Protein AF-0000000077098232 (afdb_homodimer)

pLDDT: mean 94.07, std 7.64, range [46.19, 98.94]

Structure (mmCIF, N/CA/C/O backbone):
data_AF-0000000077098232-model_v1
#
loop_
_entity.id
_entity.type
_entity.pdbx_description
1 polymer 'Mannitol-specific phosphotransferase enzyme IIA component'
#
loop_
_atom_site.group_PDB
_atom_site.id
_atom_site.type_symbol
_atom_site.label_atom_id
_atom_site.label_alt_id
_atom_site.label_comp_id
_atom_site.label_asym_id
_atom_site.label_entity_id
_atom_site.label_seq_id
_atom_site.pdbx_PDB_ins_code
_atom_site.Cartn_x
_atom_site.Cartn_y
_atom_site.Cartn_z
_atom_site.occupancy
_atom_site.B_iso_or_equiv
_atom_site.auth_seq_id
_atom_site.auth_comp_id
_atom_site.auth_asym_id
_atom_site.auth_atom_id
_atom_site.pdbx_PDB_model_num
ATOM 1 N N . MET A 1 1 ? -3.463 -25.703 5.023 1 46.19 1 MET A N 1
ATOM 2 C CA . MET A 1 1 ? -2.742 -25 3.969 1 46.19 1 MET A CA 1
ATOM 3 C C . MET A 1 1 ? -3.27 -23.578 3.809 1 46.19 1 MET A C 1
ATOM 5 O O . MET A 1 1 ? -4.473 -23.344 3.928 1 46.19 1 MET A O 1
ATOM 9 N N . ASN A 1 2 ? -2.359 -22.516 3.855 1 64.62 2 ASN A N 1
ATOM 10 C CA . ASN A 1 2 ? -2.863 -21.156 3.684 1 64.62 2 ASN A CA 1
ATOM 11 C C . ASN A 1 2 ? -3.633 -21 2.375 1 64.62 2 ASN A C 1
ATOM 13 O O . ASN A 1 2 ? -3.076 -21.203 1.296 1 64.62 2 ASN A O 1
ATOM 17 N N . LYS A 1 3 ? -4.871 -20.766 2.623 1 79.62 3 LYS A N 1
ATOM 18 C CA . LYS A 1 3 ? -5.805 -20.844 1.502 1 79.62 3 LYS A CA 1
ATOM 19 C C . LYS A 1 3 ? -5.609 -19.656 0.546 1 79.62 3 LYS A C 1
ATOM 21 O O . LYS A 1 3 ? -5.879 -19.781 -0.65 1 79.62 3 LYS A O 1
ATOM 26 N N . ILE A 1 4 ? -5 -18.703 0.965 1 92.06 4 ILE A N 1
ATOM 27 C CA . ILE A 1 4 ? -4.945 -17.516 0.119 1 92.06 4 ILE A CA 1
ATOM 28 C C . ILE A 1 4 ? -3.648 -17.531 -0.687 1 92.06 4 ILE A C 1
ATOM 30 O O . ILE A 1 4 ? -3.574 -16.922 -1.758 1 92.06 4 ILE A O 1
ATOM 34 N N . PHE A 1 5 ? -2.602 -18.219 -0.107 1 96.06 5 PHE A N 1
ATOM 35 C CA . PHE A 1 5 ? -1.295 -18.234 -0.756 1 96.06 5 PHE A CA 1
ATOM 36 C C . PHE A 1 5 ? -0.515 -19.484 -0.397 1 96.06 5 PHE A C 1
ATOM 38 O O . PHE A 1 5 ? -0.233 -19.734 0.777 1 96.06 5 PHE A O 1
ATOM 45 N N . ASN A 1 6 ? -0.177 -20.234 -1.343 1 95 6 ASN A N 1
ATOM 46 C CA . ASN A 1 6 ? 0.591 -21.469 -1.171 1 95 6 ASN A CA 1
ATOM 47 C C . ASN A 1 6 ? 1.532 -21.703 -2.348 1 95 6 ASN A C 1
ATOM 49 O O . ASN A 1 6 ? 1.646 -20.859 -3.24 1 95 6 ASN A O 1
ATOM 53 N N . ALA A 1 7 ? 2.174 -22.906 -2.395 1 96.62 7 ALA A N 1
ATOM 54 C CA . ALA A 1 7 ? 3.221 -23.156 -3.381 1 96.62 7 ALA A CA 1
ATOM 55 C C . ALA A 1 7 ? 2.654 -23.141 -4.797 1 96.62 7 ALA A C 1
ATOM 57 O O . ALA A 1 7 ? 3.34 -22.75 -5.742 1 96.62 7 ALA A O 1
ATOM 58 N N . ASP A 1 8 ? 1.404 -23.547 -4.961 1 97.06 8 ASP A N 1
ATOM 59 C CA . ASP A 1 8 ? 0.781 -23.625 -6.281 1 97.06 8 ASP A CA 1
ATOM 60 C C . ASP A 1 8 ? 0.547 -22.234 -6.859 1 97.06 8 ASP A C 1
ATOM 62 O O . ASP A 1 8 ? 0.327 -22.078 -8.062 1 97.06 8 ASP A O 1
ATOM 66 N N . ASN A 1 9 ? 0.638 -21.234 -6.016 1 98 9 ASN A N 1
ATOM 67 C CA . ASN A 1 9 ? 0.406 -19.844 -6.418 1 98 9 ASN A CA 1
ATOM 68 C C . ASN A 1 9 ? 1.685 -19.188 -6.934 1 98 9 ASN A C 1
ATOM 70 O O . ASN A 1 9 ? 1.667 -18.031 -7.355 1 98 9 ASN A O 1
ATOM 74 N N . ILE A 1 10 ? 2.811 -19.938 -6.891 1 98.5 10 ILE A N 1
ATOM 75 C CA . ILE A 1 10 ? 4.117 -19.312 -7.098 1 98.5 10 ILE A CA 1
ATOM 76 C C . ILE A 1 10 ? 4.699 -19.781 -8.43 1 98.5 10 ILE A C 1
ATOM 78 O O . ILE A 1 10 ? 4.746 -20.984 -8.711 1 98.5 10 ILE A O 1
ATOM 82 N N . VAL A 1 11 ? 5.059 -18.875 -9.266 1 98.75 11 VAL A N 1
ATOM 83 C CA . VAL A 1 11 ? 5.793 -19.141 -10.5 1 98.75 11 VAL A CA 1
ATOM 84 C C . VAL A 1 11 ? 7.188 -18.531 -10.406 1 98.75 11 VAL A C 1
ATOM 86 O O . VAL A 1 11 ? 7.332 -17.312 -10.266 1 98.75 11 VAL A O 1
ATOM 89 N N . LEU A 1 12 ? 8.242 -19.344 -10.492 1 98.69 12 LEU A N 1
ATOM 90 C CA . LEU A 1 12 ? 9.625 -18.875 -10.383 1 98.69 12 LEU A CA 1
ATOM 91 C C . LEU A 1 12 ? 10.234 -18.656 -11.766 1 98.69 12 LEU A C 1
ATOM 93 O O . LEU A 1 12 ? 9.883 -19.359 -12.719 1 98.69 12 LEU A O 1
ATOM 97 N N . ASN A 1 13 ? 11.07 -17.734 -11.875 1 98.38 13 ASN A N 1
ATOM 98 C CA . ASN A 1 13 ? 11.969 -17.531 -13.008 1 98.38 13 ASN A CA 1
ATOM 99 C C . ASN A 1 13 ? 11.195 -17.359 -14.312 1 98.38 13 ASN A C 1
ATOM 101 O O . ASN A 1 13 ? 11.477 -18.047 -15.297 1 98.38 13 ASN A O 1
ATOM 105 N N . LYS A 1 14 ? 10.219 -16.5 -14.273 1 98.56 14 LYS A N 1
ATOM 106 C CA . LYS A 1 14 ? 9.414 -16.234 -15.461 1 98.56 14 LYS A CA 1
ATOM 107 C C . LYS A 1 14 ? 10.023 -15.109 -16.297 1 98.56 14 LYS A C 1
ATOM 109 O O . LYS A 1 14 ? 10.57 -14.156 -15.75 1 98.56 14 LYS A O 1
ATOM 114 N N . ARG A 1 15 ? 10 -15.289 -17.609 1 98.31 15 ARG A N 1
ATOM 115 C CA . ARG A 1 15 ? 10.266 -14.195 -18.547 1 98.31 15 ARG A CA 1
ATOM 116 C C . ARG A 1 15 ? 8.969 -13.602 -19.078 1 98.31 15 ARG A C 1
ATOM 118 O O . ARG A 1 15 ? 8.102 -14.336 -19.562 1 98.31 15 ARG A O 1
ATOM 125 N N . LEU A 1 16 ? 8.836 -12.312 -18.984 1 98.5 16 LEU A N 1
ATOM 126 C CA . LEU A 1 16 ? 7.613 -11.633 -19.406 1 98.5 16 LEU A CA 1
ATOM 127 C C . LEU A 1 16 ? 7.91 -10.609 -20.5 1 98.5 16 LEU A C 1
ATOM 129 O O . LEU A 1 16 ? 8.969 -9.977 -20.484 1 98.5 16 LEU A O 1
ATOM 133 N N . ARG A 1 17 ? 7.016 -10.469 -21.375 1 97 17 ARG A N 1
ATOM 134 C CA . ARG A 1 17 ? 7.211 -9.617 -22.547 1 97 17 ARG A CA 1
ATOM 135 C C . ARG A 1 17 ? 6.934 -8.156 -22.219 1 97 17 ARG A C 1
ATOM 137 O O . ARG A 1 17 ? 7.598 -7.258 -22.734 1 97 17 ARG A O 1
ATOM 144 N N . ASN A 1 18 ? 5.922 -7.871 -21.484 1 98.06 18 ASN A N 1
ATOM 145 C CA . ASN A 1 18 ? 5.469 -6.527 -21.141 1 98.06 18 ASN A CA 1
ATOM 146 C C . ASN A 1 18 ? 4.504 -6.543 -19.969 1 98.06 18 ASN A C 1
ATOM 148 O O . ASN A 1 18 ? 4.277 -7.59 -19.359 1 98.06 18 ASN A O 1
ATOM 152 N N . LYS A 1 19 ? 4.008 -5.391 -19.656 1 98.38 19 LYS A N 1
ATOM 153 C CA . LYS A 1 19 ? 3.111 -5.207 -18.516 1 98.38 19 LYS A CA 1
ATOM 154 C C . LYS A 1 19 ? 1.855 -6.062 -18.656 1 98.38 19 LYS A C 1
ATOM 156 O O . LYS A 1 19 ? 1.394 -6.664 -17.688 1 98.38 19 LYS A O 1
ATOM 161 N N . GLU A 1 20 ? 1.263 -6.078 -19.844 1 98.56 20 GLU A N 1
ATOM 162 C CA . GLU A 1 20 ? 0.058 -6.859 -20.109 1 98.56 20 GLU A CA 1
ATOM 163 C C . GLU A 1 20 ? 0.303 -8.344 -19.859 1 98.56 20 GLU A C 1
ATOM 165 O O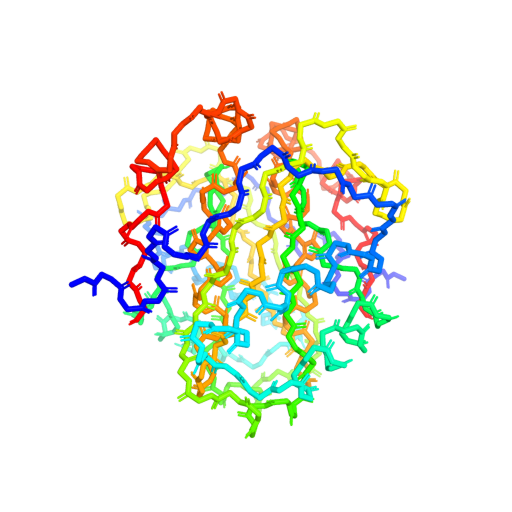 . GLU A 1 20 ? -0.531 -9.023 -19.25 1 98.56 20 GLU A O 1
ATOM 170 N N . ASP A 1 21 ? 1.451 -8.734 -20.266 1 98.75 21 ASP A N 1
ATOM 171 C CA . ASP A 1 21 ? 1.853 -10.125 -20.047 1 98.75 21 ASP A CA 1
ATOM 172 C C . ASP A 1 21 ? 1.972 -10.43 -18.562 1 98.75 21 ASP A C 1
ATOM 174 O O . ASP A 1 21 ? 1.572 -11.5 -18.109 1 98.75 21 ASP A O 1
ATOM 178 N N . ALA A 1 22 ? 2.508 -9.547 -17.812 1 98.88 22 ALA A N 1
ATOM 179 C CA . ALA A 1 22 ? 2.646 -9.703 -16.375 1 98.88 22 ALA A CA 1
ATOM 180 C C . ALA A 1 22 ? 1.286 -9.891 -15.703 1 98.88 22 ALA A C 1
ATOM 182 O O . ALA A 1 22 ? 1.106 -10.805 -14.891 1 98.88 22 ALA A O 1
ATOM 183 N N . ILE A 1 23 ? 0.312 -9.055 -16.109 1 98.88 23 ILE A N 1
ATOM 184 C CA . ILE A 1 23 ? -1.035 -9.109 -15.547 1 98.88 23 ILE A CA 1
ATOM 185 C C . ILE A 1 23 ? -1.712 -10.414 -15.953 1 98.88 23 ILE A C 1
ATOM 187 O O . ILE A 1 23 ? -2.367 -11.062 -15.133 1 98.88 23 ILE A O 1
ATOM 191 N N . ASP A 1 24 ? -1.478 -10.805 -17.156 1 98.94 24 ASP A N 1
ATOM 192 C CA . ASP A 1 24 ? -2.066 -12.039 -17.641 1 98.94 24 ASP A CA 1
ATOM 193 C C . ASP A 1 24 ? -1.554 -13.242 -16.859 1 98.94 24 ASP A C 1
ATOM 195 O O . ASP A 1 24 ? -2.338 -14.102 -16.438 1 98.94 24 ASP A O 1
ATOM 199 N N . VAL A 1 25 ? -0.246 -13.32 -16.656 1 98.88 25 VAL A N 1
ATOM 200 C CA . VAL A 1 25 ? 0.348 -14.469 -15.969 1 98.88 25 VAL A CA 1
ATOM 201 C C . VAL A 1 25 ? -0.108 -14.492 -14.516 1 98.88 25 VAL A C 1
ATOM 203 O O . VAL A 1 25 ? -0.481 -15.547 -14 1 98.88 25 VAL A O 1
ATOM 206 N N . ALA A 1 26 ? -0.117 -13.406 -13.883 1 98.88 26 ALA A N 1
ATOM 207 C CA . ALA A 1 26 ? -0.587 -13.328 -12.5 1 98.88 26 ALA A CA 1
ATOM 208 C C . ALA A 1 26 ? -2.047 -13.758 -12.391 1 98.88 26 ALA A C 1
ATOM 210 O O . ALA A 1 26 ? -2.408 -14.523 -11.5 1 98.88 26 ALA A O 1
ATOM 211 N N . GLY A 1 27 ? -2.859 -13.164 -13.336 1 98.88 27 GLY A N 1
ATOM 212 C CA . GLY A 1 27 ? -4.27 -13.516 -13.359 1 98.88 27 GLY A CA 1
ATOM 213 C C . GLY A 1 27 ? -4.516 -14.984 -13.656 1 98.88 27 GLY A C 1
ATOM 214 O O . GLY A 1 27 ? -5.406 -15.602 -13.062 1 98.88 27 GLY A O 1
ATOM 215 N N . LYS A 1 28 ? -3.754 -15.539 -14.555 1 98.88 28 LYS A N 1
ATOM 216 C CA . LYS A 1 28 ? -3.891 -16.938 -14.93 1 98.88 28 LYS A CA 1
ATOM 217 C C . LYS A 1 28 ? -3.689 -17.859 -13.727 1 98.88 28 LYS A C 1
ATOM 219 O O . LYS A 1 28 ? -4.434 -18.828 -13.539 1 98.88 28 LYS A O 1
ATOM 224 N N . VAL A 1 29 ? -2.682 -17.609 -12.883 1 98.81 29 VAL A N 1
ATOM 225 C CA . VAL A 1 29 ? -2.434 -18.391 -11.68 1 98.81 29 VAL A CA 1
ATOM 226 C C . VAL A 1 29 ? -3.656 -18.344 -10.766 1 98.81 29 VAL A C 1
ATOM 228 O O . VAL A 1 29 ? -4.074 -19.375 -10.234 1 98.81 29 VAL A O 1
ATOM 231 N N . LEU A 1 30 ? -4.277 -17.172 -10.609 1 98.69 30 LEU A N 1
ATOM 232 C CA . LEU A 1 30 ? -5.461 -17.031 -9.773 1 98.69 30 LEU A CA 1
ATOM 233 C C . LEU A 1 30 ? -6.617 -17.859 -10.32 1 98.69 30 LEU A C 1
ATOM 235 O O . LEU A 1 30 ? -7.348 -18.5 -9.562 1 98.69 30 LEU A O 1
ATOM 239 N N . VAL A 1 31 ? -6.773 -17.828 -11.672 1 98.88 31 VAL A N 1
ATOM 240 C CA . VAL A 1 31 ? -7.828 -18.594 -12.328 1 98.88 31 VAL A CA 1
ATOM 241 C C . VAL A 1 31 ? -7.574 -20.094 -12.148 1 98.88 31 VAL A C 1
ATOM 243 O O . VAL A 1 31 ? -8.469 -20.828 -11.734 1 98.88 31 VAL A O 1
ATOM 246 N N . GLU A 1 32 ? -6.359 -20.5 -12.391 1 98.69 32 GLU A N 1
ATOM 247 C CA . GLU A 1 32 ? -6.004 -21.922 -12.367 1 98.69 32 GLU A CA 1
ATOM 248 C C . GLU A 1 32 ? -6.141 -22.5 -10.953 1 98.69 32 GLU A C 1
ATOM 250 O O . GLU A 1 32 ? -6.496 -23.672 -10.789 1 98.69 32 GLU A O 1
ATOM 255 N N . GLN A 1 33 ? -5.887 -21.688 -9.977 1 97.81 33 GLN A N 1
ATOM 256 C CA . GLN A 1 33 ? -5.969 -22.156 -8.602 1 97.81 33 GLN A CA 1
ATOM 257 C C . GLN A 1 33 ? -7.387 -22.016 -8.055 1 97.81 33 GLN A C 1
ATOM 259 O O . GLN A 1 33 ? -7.645 -22.359 -6.895 1 97.81 33 GLN A O 1
ATOM 264 N N . GLY A 1 34 ? -8.258 -21.422 -8.883 1 97.94 34 GLY A N 1
ATOM 265 C CA . GLY A 1 34 ? -9.68 -21.453 -8.562 1 97.94 34 GLY A CA 1
ATOM 266 C C . GLY A 1 34 ? -10.141 -20.25 -7.758 1 97.94 34 GLY A C 1
ATOM 267 O O . GLY A 1 34 ? -11.258 -20.234 -7.25 1 97.94 34 GLY A O 1
ATOM 268 N N . TYR A 1 35 ? -9.375 -1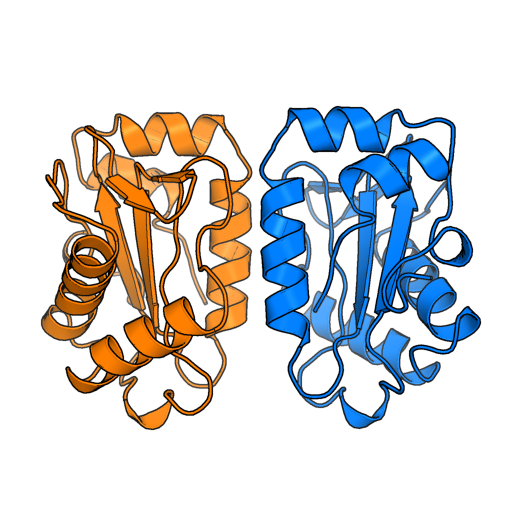9.219 -7.676 1 97.81 35 TYR A N 1
ATOM 269 C CA . TYR A 1 35 ? -9.727 -18.062 -6.855 1 97.81 35 TYR A CA 1
ATOM 270 C C . TYR A 1 35 ? -10.711 -17.156 -7.578 1 97.81 35 TYR A C 1
ATOM 272 O O . TYR A 1 35 ? -11.531 -16.484 -6.945 1 97.81 35 TYR A O 1
ATOM 280 N N . VAL A 1 36 ? -10.609 -17.156 -8.891 1 98.62 36 VAL A N 1
ATOM 281 C CA . VAL A 1 36 ? -11.414 -16.203 -9.633 1 98.62 36 VAL A CA 1
ATOM 282 C C . VAL A 1 36 ? -11.883 -16.812 -10.945 1 98.62 36 VAL A C 1
ATOM 284 O O . VAL A 1 36 ? -11.336 -17.828 -11.391 1 98.62 36 VAL A O 1
ATOM 287 N N . ASP A 1 37 ? -12.93 -16.203 -11.531 1 98.69 37 ASP A N 1
ATOM 288 C CA . ASP A 1 37 ? -13.312 -16.5 -12.914 1 98.69 37 ASP A CA 1
ATOM 289 C C . ASP A 1 37 ? -12.336 -15.859 -13.898 1 98.69 37 ASP A C 1
ATOM 291 O O . ASP A 1 37 ? -11.703 -14.852 -13.594 1 98.69 37 ASP A O 1
ATOM 295 N N . PRO A 1 38 ? -12.234 -16.391 -15.117 1 98.75 38 PRO A N 1
ATOM 296 C CA . PRO A 1 38 ? -11.336 -15.828 -16.125 1 98.75 38 PRO A CA 1
ATOM 297 C C . PRO A 1 38 ? -11.625 -14.352 -16.406 1 98.75 38 PRO A C 1
ATOM 299 O O . PRO A 1 38 ? -10.711 -13.586 -16.719 1 98.75 38 PRO A O 1
ATOM 302 N N . LYS A 1 39 ? -12.875 -13.969 -16.25 1 98.69 39 LYS A N 1
ATOM 303 C CA . LYS A 1 39 ? -13.266 -12.594 -16.531 1 98.69 39 LYS A CA 1
ATOM 304 C C . LYS A 1 39 ? -12.578 -11.625 -15.562 1 98.69 39 LYS A C 1
ATOM 306 O O . LYS A 1 39 ? -12.469 -10.43 -15.852 1 98.69 39 LYS A O 1
ATOM 311 N N . TYR A 1 40 ? -12.133 -12.086 -14.414 1 98.69 40 TYR A N 1
ATOM 312 C CA . TYR A 1 40 ? -11.445 -11.242 -13.445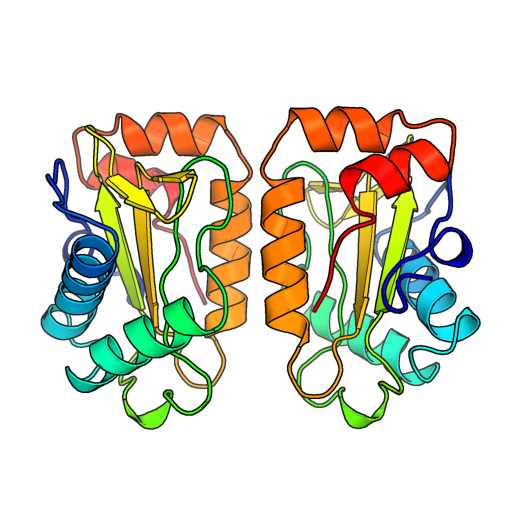 1 98.69 40 TYR A CA 1
ATOM 313 C C . TYR A 1 40 ? -10.164 -10.68 -14.031 1 98.69 40 TYR A C 1
ATOM 315 O O . TYR A 1 40 ? -9.773 -9.547 -13.719 1 98.69 40 TYR A O 1
ATOM 323 N N . VAL A 1 41 ? -9.508 -11.43 -14.898 1 98.88 41 VAL A N 1
ATOM 324 C CA . VAL A 1 41 ? -8.25 -11 -15.492 1 98.88 41 VAL A CA 1
ATOM 325 C C . VAL A 1 41 ? -8.477 -9.742 -16.328 1 98.88 41 VAL A C 1
ATOM 327 O O . VAL A 1 41 ? -7.652 -8.828 -16.328 1 98.88 41 VAL A O 1
ATOM 330 N N . GLU A 1 42 ? -9.617 -9.664 -17.016 1 98.75 42 GLU A N 1
ATOM 331 C CA . GLU A 1 42 ? -9.977 -8.453 -17.75 1 98.75 42 GLU A CA 1
ATOM 332 C C . GLU A 1 42 ? -10.125 -7.266 -16.812 1 98.75 42 GLU A C 1
ATOM 334 O O . GLU A 1 42 ? -9.734 -6.145 -17.141 1 98.75 42 GLU A O 1
ATOM 339 N N . CYS A 1 43 ? -10.719 -7.555 -15.648 1 98.19 43 CYS A N 1
ATOM 340 C CA . CYS A 1 43 ? -10.914 -6.512 -14.648 1 98.19 43 CYS A CA 1
ATOM 341 C C . CYS A 1 43 ? -9.578 -6.02 -14.102 1 98.19 43 CYS A C 1
ATOM 343 O O . CYS A 1 43 ? -9.438 -4.84 -13.773 1 98.19 43 CYS A O 1
ATOM 345 N N . MET A 1 44 ? -8.586 -6.902 -14.055 1 98.38 44 MET A N 1
ATOM 346 C CA . MET A 1 44 ? -7.246 -6.512 -13.625 1 98.38 44 MET A CA 1
ATOM 347 C C . MET A 1 44 ? -6.605 -5.562 -14.633 1 98.38 44 MET A C 1
ATOM 349 O O . MET A 1 44 ? -5.949 -4.594 -14.242 1 98.38 44 MET A O 1
ATOM 353 N N . HIS A 1 45 ? -6.809 -5.855 -15.891 1 98.69 45 HIS A N 1
ATOM 354 C CA . HIS A 1 45 ? -6.305 -4.961 -16.922 1 98.69 45 HIS A CA 1
ATOM 355 C C . HIS A 1 45 ? -6.98 -3.594 -16.844 1 98.69 45 HIS A C 1
ATOM 357 O O . HIS A 1 45 ? -6.316 -2.561 -16.953 1 98.69 45 HIS A O 1
ATOM 363 N N . LYS A 1 46 ? -8.32 -3.578 -16.641 1 97.62 46 LYS A N 1
ATOM 364 C CA . LYS A 1 46 ? -9.055 -2.324 -16.531 1 97.62 46 LYS A CA 1
ATOM 365 C C . LYS A 1 46 ? -8.547 -1.493 -15.359 1 97.62 46 LYS A C 1
ATOM 367 O O . LYS A 1 46 ? -8.398 -0.274 -15.469 1 97.62 46 LYS A O 1
ATOM 372 N N . ARG A 1 47 ? -8.312 -2.152 -14.227 1 94.56 47 ARG A N 1
ATOM 373 C CA . ARG A 1 47 ? -7.762 -1.473 -13.062 1 94.56 47 ARG A CA 1
ATOM 374 C C . ARG A 1 47 ? -6.438 -0.799 -13.398 1 94.56 47 ARG A C 1
ATOM 376 O O . ARG A 1 47 ? -6.18 0.33 -12.977 1 94.56 47 ARG A O 1
ATOM 383 N N . GLU A 1 48 ? -5.539 -1.45 -14.148 1 96.12 48 GLU A N 1
ATOM 384 C CA . GLU A 1 48 ? -4.223 -0.952 -14.523 1 96.12 48 GLU A CA 1
ATOM 385 C C . GLU A 1 48 ? -4.332 0.248 -15.461 1 96.12 48 GLU A C 1
ATOM 387 O O . GLU A 1 48 ? -3.453 1.112 -15.477 1 96.12 48 GLU A O 1
ATOM 392 N N . GLU A 1 49 ? -5.445 0.307 -16.203 1 95.12 49 GLU A N 1
ATOM 393 C CA . GLU A 1 49 ? -5.652 1.413 -17.125 1 95.12 49 GLU A CA 1
ATOM 394 C C . GLU A 1 49 ? -6.004 2.699 -16.391 1 95.12 49 GLU A C 1
ATOM 396 O O . GLU A 1 49 ? -5.715 3.797 -16.859 1 95.12 49 GLU A O 1
ATOM 401 N N . VAL A 1 50 ? -6.617 2.584 -15.281 1 90.38 50 VAL A N 1
ATOM 402 C CA . VAL A 1 50 ? -7.051 3.748 -14.516 1 90.38 50 VAL A CA 1
ATOM 403 C C . VAL A 1 50 ? -5.871 4.324 -13.734 1 90.38 50 VAL A C 1
ATOM 405 O O . VAL A 1 50 ? -5.562 5.512 -13.852 1 90.38 50 VAL A O 1
ATOM 408 N N . ILE A 1 51 ? -5.246 3.51 -12.93 1 88.88 51 ILE A N 1
ATOM 409 C CA . ILE A 1 51 ? -4.062 3.863 -12.156 1 88.88 51 ILE A CA 1
ATOM 410 C C . ILE A 1 51 ? -3.107 2.672 -12.102 1 88.88 51 ILE A C 1
ATOM 412 O O . ILE A 1 51 ? -3.535 1.538 -11.875 1 88.88 51 ILE A O 1
ATOM 416 N N . SER A 1 52 ? -1.825 2.934 -12.219 1 93.31 52 SER A N 1
ATOM 417 C CA . SER A 1 52 ? -0.831 1.866 -12.211 1 93.31 52 SER A CA 1
ATOM 418 C C . SER A 1 52 ? -0.84 1.114 -10.883 1 93.31 52 SER A C 1
ATOM 420 O O . SER A 1 52 ? -0.983 1.723 -9.82 1 93.31 52 SER A O 1
ATOM 422 N N . THR A 1 53 ? -0.597 -0.181 -10.953 1 94.69 53 THR A N 1
ATOM 423 C CA . THR A 1 53 ? -0.534 -1.003 -9.75 1 94.69 53 THR A CA 1
ATOM 424 C C . THR A 1 53 ? 0.915 -1.27 -9.352 1 94.69 53 THR A C 1
ATOM 426 O O . THR A 1 53 ? 1.185 -2.131 -8.516 1 94.69 53 THR A O 1
ATOM 429 N N . TYR A 1 54 ? 1.852 -0.502 -10.062 1 95 54 TYR A N 1
ATOM 430 C CA . TYR A 1 54 ? 3.203 -0.443 -9.516 1 95 54 TYR A CA 1
ATOM 431 C C . TYR A 1 54 ? 3.203 0.171 -8.125 1 95 54 TYR A C 1
ATOM 433 O O . TYR A 1 54 ? 2.701 1.28 -7.926 1 95 54 TYR A O 1
ATOM 441 N N . ILE A 1 55 ? 3.818 -0.516 -7.141 1 92 55 ILE A N 1
ATOM 442 C CA . ILE A 1 55 ? 3.641 -0.055 -5.77 1 92 55 ILE A CA 1
ATOM 443 C C . ILE A 1 55 ? 4.973 0.445 -5.215 1 92 55 ILE A C 1
ATOM 445 O O . ILE A 1 55 ? 5.02 1.069 -4.152 1 92 55 ILE A O 1
ATOM 449 N N . GLY A 1 56 ? 6.09 0.151 -5.859 1 89.94 56 GLY A N 1
ATOM 450 C CA . GLY A 1 56 ? 7.41 0.544 -5.395 1 89.94 56 GLY A CA 1
ATOM 451 C C . GLY A 1 56 ? 8.344 -0.632 -5.191 1 89.94 56 GLY A C 1
ATOM 452 O O . GLY A 1 56 ? 7.914 -1.787 -5.215 1 89.94 56 GLY A O 1
ATOM 453 N N . ASN A 1 57 ? 9.609 -0.373 -5.141 1 92 57 ASN A N 1
ATOM 454 C CA . ASN A 1 57 ? 10.648 -1.365 -4.891 1 92 57 ASN A CA 1
ATOM 455 C C . ASN A 1 57 ? 10.625 -2.477 -5.934 1 92 57 ASN A C 1
ATOM 457 O O . ASN A 1 57 ? 10.812 -3.65 -5.605 1 92 57 ASN A O 1
ATOM 461 N N . ASN A 1 58 ? 10.203 -2.117 -7.168 1 95.38 58 ASN A N 1
ATOM 462 C CA . ASN A 1 58 ? 10.211 -3 -8.328 1 95.38 58 ASN A CA 1
ATOM 463 C C . ASN A 1 58 ? 9.148 -4.094 -8.211 1 95.38 58 ASN A C 1
ATOM 465 O O . ASN A 1 58 ? 9.352 -5.215 -8.68 1 95.38 58 ASN A O 1
ATOM 469 N N . VAL A 1 59 ? 8.078 -3.766 -7.539 1 96.94 59 VAL A N 1
ATOM 470 C CA . VAL A 1 59 ? 6.984 -4.715 -7.375 1 96.94 59 VAL A CA 1
ATOM 471 C C . VAL A 1 59 ? 5.695 -4.117 -7.934 1 96.94 59 VAL A C 1
ATOM 473 O O . VAL A 1 59 ? 5.434 -2.924 -7.762 1 96.94 59 VAL A O 1
ATOM 476 N N . ALA A 1 60 ? 4.887 -4.91 -8.602 1 97.38 60 ALA A N 1
ATOM 477 C CA . ALA A 1 60 ? 3.529 -4.559 -9 1 97.38 60 ALA A CA 1
ATOM 478 C C . ALA A 1 60 ? 2.51 -5.52 -8.398 1 97.38 60 ALA A C 1
ATOM 480 O O . ALA A 1 60 ? 2.787 -6.711 -8.234 1 97.38 60 ALA A O 1
ATOM 481 N N . ILE A 1 61 ? 1.337 -5.012 -8.102 1 97.25 61 ILE A N 1
ATOM 482 C CA . ILE A 1 61 ? 0.291 -5.816 -7.48 1 97.25 61 ILE A CA 1
ATOM 483 C C . ILE A 1 61 ? -1.004 -5.688 -8.281 1 97.25 61 ILE A C 1
ATOM 485 O O . ILE A 1 61 ? -2.02 -5.223 -7.758 1 97.25 61 ILE A O 1
ATOM 489 N N . PRO A 1 62 ? -1.052 -6.195 -9.43 1 97.81 62 PRO A N 1
ATOM 490 C CA . PRO A 1 62 ? -2.301 -6.098 -10.195 1 97.81 62 PRO A CA 1
ATOM 491 C C . PRO A 1 62 ? -3.48 -6.75 -9.477 1 97.81 62 PRO A C 1
ATOM 493 O O . PRO A 1 62 ? -3.32 -7.797 -8.844 1 97.81 62 PRO A O 1
ATOM 496 N N . HIS A 1 63 ? -4.609 -6.109 -9.492 1 96.56 63 HIS A N 1
ATOM 497 C CA . HIS A 1 63 ? -5.875 -6.547 -8.914 1 96.56 63 HIS A CA 1
ATOM 498 C C . HIS A 1 63 ? -7.062 -5.973 -9.68 1 96.56 63 HIS A C 1
ATOM 500 O O . HIS A 1 63 ? -6.883 -5.141 -10.57 1 96.56 63 HIS A O 1
ATOM 506 N N . GLY A 1 64 ? -8.203 -6.473 -9.391 1 95.44 64 GLY A N 1
ATOM 507 C CA . GLY A 1 64 ? -9.383 -6.102 -10.164 1 95.44 64 GLY A CA 1
ATOM 508 C C . GLY A 1 64 ? -9.898 -4.711 -9.836 1 95.44 64 GLY A C 1
ATOM 509 O O . GLY A 1 64 ? -9.633 -4.188 -8.75 1 95.44 64 GLY A O 1
ATOM 510 N N . ILE A 1 65 ? -10.594 -4.145 -10.758 1 91.81 65 ILE A N 1
ATOM 511 C CA . ILE A 1 65 ? -11.227 -2.844 -10.586 1 91.81 65 ILE A CA 1
ATOM 512 C C . ILE A 1 65 ? -12.484 -2.994 -9.727 1 91.81 65 ILE A C 1
ATOM 514 O O . ILE A 1 65 ? -12.992 -4.102 -9.547 1 91.81 65 ILE A O 1
ATOM 518 N N . ASP A 1 66 ? -12.945 -1.839 -9.195 1 86.75 66 ASP A N 1
ATOM 519 C CA . ASP A 1 66 ? -14.18 -1.842 -8.43 1 86.75 66 ASP A CA 1
ATOM 520 C C . ASP A 1 66 ? -15.32 -2.479 -9.219 1 86.75 66 ASP A C 1
ATOM 522 O O . ASP A 1 66 ? -15.469 -2.219 -10.414 1 86.75 66 ASP A O 1
ATOM 526 N N . GLY A 1 67 ? -16.094 -3.264 -8.586 1 89.25 67 GLY A N 1
ATOM 527 C CA . GLY A 1 67 ? -17.188 -3.934 -9.25 1 89.25 67 GLY A CA 1
ATOM 528 C C . GLY A 1 67 ? -16.844 -5.324 -9.75 1 89.25 67 GLY A C 1
ATOM 529 O O . GLY A 1 67 ? -17.703 -6.055 -10.234 1 89.25 67 GLY A O 1
ATOM 530 N N . SER A 1 68 ? -15.57 -5.711 -9.523 1 95.38 68 SER A N 1
ATOM 531 C CA . SER A 1 68 ? -15.117 -6.996 -10.047 1 95.38 68 SER A CA 1
ATOM 532 C C . SER A 1 68 ? -15.305 -8.109 -9.016 1 95.38 68 SER A C 1
ATOM 534 O O . SER A 1 68 ? -14.961 -9.266 -9.273 1 95.38 68 SER A O 1
ATOM 536 N N . GLU A 1 69 ? -15.883 -7.812 -7.914 1 94.12 69 GLU A N 1
ATOM 537 C CA . GLU A 1 69 ? -15.992 -8.758 -6.805 1 94.12 69 GLU A CA 1
ATOM 538 C C . GLU A 1 69 ? -16.797 -9.984 -7.203 1 94.12 69 GLU A C 1
ATOM 540 O O . GLU A 1 69 ? -16.562 -11.086 -6.695 1 94.12 69 GLU A O 1
ATOM 545 N N . LYS A 1 70 ? -17.719 -9.789 -8.07 1 96.25 70 LYS A N 1
ATOM 546 C CA . LYS A 1 70 ? -18.609 -10.867 -8.492 1 96.25 70 LYS A CA 1
ATOM 547 C C . LYS A 1 70 ? -17.828 -11.984 -9.188 1 96.25 70 LYS A C 1
ATOM 549 O O . LYS A 1 70 ? -18.312 -13.117 -9.289 1 96.25 70 LYS A O 1
ATOM 554 N N . TYR A 1 71 ? -16.641 -11.695 -9.641 1 98.25 71 TYR A N 1
ATOM 555 C CA . TYR A 1 71 ? -15.844 -12.68 -10.359 1 98.25 71 TYR A CA 1
ATOM 556 C C . TYR A 1 71 ? -14.875 -13.383 -9.414 1 98.25 71 TYR A C 1
ATOM 558 O O . TYR A 1 71 ? -14.102 -14.25 -9.836 1 98.25 71 TYR A O 1
ATOM 566 N N . ILE A 1 72 ? -14.883 -13.039 -8.156 1 98.12 72 ILE A N 1
ATOM 567 C CA . ILE A 1 72 ? -13.984 -13.625 -7.168 1 98.12 72 ILE A CA 1
ATOM 568 C C . ILE A 1 72 ? -14.703 -14.727 -6.402 1 98.12 72 ILE A C 1
ATOM 570 O O . ILE A 1 72 ? -15.758 -14.5 -5.809 1 98.12 72 ILE A O 1
ATOM 574 N N . LYS A 1 73 ? -14.156 -15.875 -6.441 1 97.62 73 LYS A N 1
ATOM 575 C CA . LYS A 1 73 ? -14.695 -17.031 -5.734 1 97.62 73 LYS A CA 1
ATOM 576 C C . LYS A 1 73 ? -14.141 -17.125 -4.316 1 97.62 73 LYS A C 1
ATOM 578 O O . LYS A 1 73 ? -14.875 -17.391 -3.367 1 97.62 73 LYS A O 1
ATOM 583 N N . GLU A 1 74 ? -12.867 -16.906 -4.191 1 95.81 74 GLU A N 1
ATOM 584 C CA . GLU A 1 74 ? -12.125 -16.891 -2.932 1 95.81 74 GLU A CA 1
ATOM 585 C C . GLU A 1 74 ? -10.953 -15.914 -2.996 1 95.81 74 GLU A C 1
ATOM 587 O O . GLU A 1 74 ? -10.445 -15.617 -4.078 1 95.81 74 GLU A O 1
ATOM 592 N N . SER A 1 75 ? -10.617 -15.406 -1.857 1 96.12 75 SER A N 1
ATOM 593 C CA . SER A 1 75 ? -9.438 -14.547 -1.831 1 96.12 75 SER A CA 1
ATOM 594 C C . SER A 1 75 ? -8.172 -15.344 -2.152 1 96.12 75 SER A C 1
ATOM 596 O O . SER A 1 75 ? -8.023 -16.484 -1.709 1 96.12 75 SER A O 1
ATOM 598 N N . GLY A 1 76 ? -7.289 -14.703 -2.895 1 96.62 76 GLY A N 1
ATOM 599 C CA . GLY A 1 76 ? -6.059 -15.367 -3.289 1 96.62 76 GLY A CA 1
ATOM 600 C C . GLY A 1 76 ? -4.992 -14.406 -3.783 1 96.62 76 GLY A C 1
ATOM 601 O O . GLY A 1 76 ? -5.301 -13.281 -4.18 1 96.62 76 GLY A O 1
ATOM 602 N N . ILE A 1 77 ? -3.762 -14.875 -3.729 1 97.75 77 ILE A N 1
ATOM 603 C CA . ILE A 1 77 ? -2.598 -14.133 -4.199 1 97.75 77 ILE A CA 1
ATOM 604 C C . ILE A 1 77 ? -1.782 -15 -5.152 1 97.75 77 ILE A C 1
ATOM 606 O O . ILE A 1 77 ? -1.635 -16.203 -4.934 1 97.75 77 ILE A O 1
ATOM 610 N N . SER A 1 78 ? -1.34 -14.469 -6.18 1 98.56 78 SER A N 1
ATOM 611 C CA . SER A 1 78 ? -0.326 -15.117 -7.008 1 98.56 78 SER A CA 1
ATOM 612 C C . SER A 1 78 ? 1.021 -14.406 -6.883 1 98.56 78 SER A C 1
ATOM 614 O O . SER A 1 78 ? 1.076 -13.219 -6.57 1 98.56 78 SER A O 1
ATOM 616 N N . PHE A 1 79 ? 2.045 -15.133 -7.098 1 98.69 79 PHE A N 1
ATOM 617 C CA . PHE A 1 79 ? 3.404 -14.617 -7.039 1 98.69 79 PHE A CA 1
ATOM 618 C C . PHE A 1 79 ? 4.207 -15.055 -8.258 1 98.69 79 PHE A C 1
ATOM 620 O O . PHE A 1 79 ? 4.375 -16.25 -8.5 1 98.69 79 PHE A O 1
ATOM 627 N N . ILE A 1 80 ? 4.691 -14.078 -9.008 1 98.94 80 ILE A N 1
ATOM 628 C CA . ILE A 1 80 ? 5.508 -14.336 -10.188 1 98.94 80 ILE A CA 1
ATOM 629 C C . ILE A 1 80 ? 6.879 -13.688 -10.023 1 98.94 80 ILE A C 1
ATOM 631 O O . ILE A 1 80 ? 6.984 -12.469 -9.883 1 98.94 80 ILE A O 1
ATOM 635 N N . GLN A 1 81 ? 7.895 -14.461 -10.008 1 98.88 81 GLN A N 1
ATOM 636 C CA . GLN A 1 81 ? 9.273 -13.977 -9.992 1 98.88 81 GLN A CA 1
ATOM 637 C C . GLN A 1 81 ? 9.773 -13.711 -11.406 1 98.88 81 GLN A C 1
ATOM 639 O O . GLN A 1 81 ? 9.688 -14.586 -12.273 1 98.88 81 GLN A O 1
ATOM 644 N N . VAL A 1 82 ? 10.289 -12.547 -11.664 1 98.69 82 VAL A N 1
ATOM 645 C CA . VAL A 1 82 ? 10.719 -12.109 -12.984 1 98.69 82 VAL A CA 1
ATOM 646 C C . VAL A 1 82 ? 12.156 -11.594 -12.922 1 98.69 82 VAL A C 1
ATOM 648 O O . VAL A 1 82 ? 12.391 -10.391 -13.047 1 98.69 82 VAL A O 1
ATOM 651 N N . PRO A 1 83 ? 13.117 -12.484 -12.875 1 97.69 83 PRO A N 1
ATOM 652 C CA . PRO A 1 83 ? 14.508 -12.086 -12.617 1 97.69 83 PRO A CA 1
ATOM 653 C C . PRO A 1 83 ? 15.047 -11.109 -13.664 1 97.69 83 PRO A C 1
ATOM 655 O O . PRO A 1 83 ? 15.844 -10.227 -13.336 1 97.69 83 PRO A O 1
ATOM 658 N N . GLU A 1 84 ? 14.602 -11.148 -14.898 1 97.62 84 GLU A N 1
ATOM 659 C CA . GLU A 1 84 ? 15.117 -10.281 -15.953 1 97.62 84 GLU A CA 1
ATOM 660 C C . GLU A 1 84 ? 14.375 -8.953 -15.977 1 97.62 84 GLU A C 1
ATOM 662 O O . GLU A 1 84 ? 14.703 -8.062 -16.766 1 97.62 84 GLU A O 1
ATOM 667 N N . GLY A 1 85 ? 13.414 -8.797 -15.195 1 98.31 85 GLY A N 1
ATOM 668 C CA . GLY A 1 85 ? 12.609 -7.582 -15.141 1 98.31 85 GLY A CA 1
ATOM 669 C C . GLY A 1 85 ? 11.648 -7.449 -16.312 1 98.31 85 GLY A C 1
ATOM 670 O O . GLY A 1 85 ? 11.805 -8.125 -17.328 1 98.31 85 GLY A O 1
ATOM 671 N N . VAL A 1 86 ? 10.648 -6.719 -16.109 1 98.62 86 VAL A N 1
ATOM 672 C CA . VAL A 1 86 ? 9.711 -6.336 -17.172 1 98.62 86 VAL A CA 1
ATOM 673 C C . VAL A 1 86 ? 9.32 -4.871 -17 1 98.62 86 VAL A C 1
ATOM 675 O O . VAL A 1 86 ? 9.156 -4.387 -15.875 1 98.62 86 VAL A O 1
ATOM 678 N N . LYS A 1 87 ? 9.234 -4.172 -18.078 1 98.38 87 LYS A N 1
ATOM 679 C CA . LYS A 1 87 ? 8.805 -2.779 -18.016 1 98.38 87 LYS A CA 1
ATOM 680 C C . LYS A 1 87 ? 7.344 -2.67 -17.578 1 98.38 87 LYS A C 1
ATOM 682 O O . LYS A 1 87 ? 6.488 -3.396 -18.094 1 98.38 87 LYS A O 1
ATOM 687 N N . TYR A 1 88 ? 7.09 -1.861 -16.656 1 98 88 TYR A N 1
ATOM 688 C CA . TYR A 1 88 ? 5.77 -1.54 -16.125 1 98 88 TYR A CA 1
ATOM 689 C C . TYR A 1 88 ? 5.559 -0.032 -16.062 1 98 88 TYR A C 1
ATOM 691 O O . TYR A 1 88 ? 5.781 0.591 -15.031 1 98 88 TYR A O 1
ATOM 699 N N . GLY A 1 89 ? 5.055 0.441 -17.25 1 94 89 GLY A N 1
ATOM 700 C CA . GLY A 1 89 ? 5.152 1.881 -17.422 1 94 89 GLY A CA 1
ATOM 701 C C . GLY A 1 89 ? 6.586 2.375 -17.5 1 94 89 GLY A C 1
ATOM 702 O O . GLY A 1 89 ? 7.375 1.88 -18.297 1 94 89 GLY A O 1
ATOM 703 N N . ASP A 1 90 ? 6.938 3.377 -16.656 1 93.12 90 ASP A N 1
ATOM 704 C CA . ASP A 1 90 ? 8.289 3.936 -16.625 1 93.12 90 ASP A CA 1
ATOM 705 C C . ASP A 1 90 ? 9.188 3.15 -15.68 1 93.12 90 ASP A C 1
ATOM 707 O O . ASP A 1 90 ? 10.391 3.4 -15.609 1 93.12 90 ASP A O 1
ATOM 711 N N . ASP A 1 91 ? 8.609 2.18 -15.031 1 94.19 91 ASP A N 1
ATOM 712 C CA . ASP A 1 91 ? 9.352 1.437 -14.016 1 94.19 91 ASP A CA 1
ATOM 713 C C . ASP A 1 91 ? 9.664 0.021 -14.492 1 94.19 91 ASP A C 1
ATOM 715 O O . ASP A 1 91 ? 9.156 -0.42 -15.523 1 94.19 91 ASP A O 1
ATOM 719 N N . THR A 1 92 ? 10.57 -0.583 -13.758 1 97.5 92 THR A N 1
ATOM 720 C CA . THR A 1 92 ? 10.883 -1.991 -13.977 1 97.5 92 THR A CA 1
ATOM 721 C C . THR A 1 92 ? 10.438 -2.836 -12.781 1 97.5 92 THR A C 1
ATOM 723 O O . THR A 1 92 ? 10.688 -2.475 -11.633 1 97.5 92 THR A O 1
ATOM 726 N N . VAL A 1 93 ? 9.805 -3.984 -13.086 1 98 93 VAL A N 1
ATOM 727 C CA . VAL A 1 93 ? 9.258 -4.855 -12.055 1 98 93 VAL A CA 1
ATOM 728 C C . VAL A 1 93 ? 9.953 -6.215 -12.102 1 98 93 VAL A C 1
ATOM 730 O O . VAL A 1 93 ? 10.164 -6.77 -13.18 1 98 93 VAL A O 1
ATOM 733 N N . TYR A 1 94 ? 10.32 -6.707 -10.891 1 98.56 94 TYR A N 1
ATOM 734 C CA . TYR A 1 94 ? 10.961 -8.016 -10.789 1 98.56 94 TYR A CA 1
ATOM 735 C C . TYR A 1 94 ? 10.039 -9.023 -10.117 1 98.56 94 TYR A C 1
ATOM 737 O O . TYR A 1 94 ? 10.289 -10.227 -10.164 1 98.56 94 TYR A O 1
ATOM 745 N N . ILE A 1 95 ? 9.023 -8.508 -9.469 1 98.62 95 ILE A N 1
ATOM 746 C CA . ILE A 1 95 ? 8.031 -9.328 -8.773 1 98.62 95 ILE A CA 1
ATOM 747 C C . ILE A 1 95 ? 6.629 -8.828 -9.109 1 98.62 95 ILE A C 1
ATOM 749 O O . ILE A 1 95 ? 6.363 -7.625 -9.062 1 98.62 95 ILE A O 1
ATOM 753 N N . VAL A 1 96 ? 5.785 -9.719 -9.508 1 98.88 96 VAL A N 1
ATOM 754 C CA . VAL A 1 96 ? 4.375 -9.422 -9.734 1 98.88 96 VAL A CA 1
ATOM 755 C C . VAL A 1 96 ? 3.51 -10.266 -8.797 1 98.88 96 VAL A C 1
ATOM 757 O O . VAL A 1 96 ? 3.637 -11.492 -8.766 1 98.88 96 VAL A O 1
ATOM 760 N N . MET A 1 97 ? 2.623 -9.586 -8.086 1 98.38 97 MET A N 1
ATOM 761 C CA . MET A 1 97 ? 1.701 -10.305 -7.203 1 98.38 97 MET A CA 1
ATOM 762 C C . MET A 1 97 ? 0.254 -9.953 -7.535 1 98.38 97 MET A C 1
ATOM 764 O O . MET A 1 97 ? -0.205 -8.852 -7.246 1 98.38 97 MET A O 1
ATOM 768 N N . GLY A 1 98 ? -0.375 -10.906 -8.148 1 98.44 98 GLY A N 1
ATOM 769 C CA . GLY A 1 98 ? -1.803 -10.734 -8.367 1 98.44 98 GLY A CA 1
ATOM 770 C C . GLY A 1 98 ? -2.623 -10.891 -7.102 1 98.44 98 GLY A C 1
ATOM 771 O O . GLY A 1 98 ? -2.332 -11.75 -6.27 1 98.44 98 GLY A O 1
ATOM 772 N N . VAL A 1 99 ? -3.684 -10.062 -7 1 97.44 99 VAL A N 1
ATOM 773 C CA . VAL A 1 99 ? -4.465 -10.086 -5.766 1 97.44 99 VAL A CA 1
ATOM 774 C C . VAL A 1 99 ? -5.953 -10.164 -6.102 1 97.44 99 VAL A C 1
ATOM 776 O O . VAL A 1 99 ? -6.449 -9.406 -6.938 1 97.44 99 VAL A O 1
ATOM 779 N N . ALA A 1 100 ? -6.621 -11.094 -5.562 1 97.12 100 ALA A N 1
ATOM 780 C CA . ALA A 1 100 ? -8.078 -11.18 -5.508 1 97.12 100 ALA A CA 1
ATOM 781 C C . ALA A 1 100 ? -8.57 -11.172 -4.062 1 97.12 100 ALA A C 1
ATOM 783 O O . ALA A 1 100 ? -8.203 -12.047 -3.271 1 97.12 100 ALA A O 1
ATOM 784 N N . GLY A 1 101 ? -9.297 -10.195 -3.727 1 94.5 101 GLY A N 1
ATOM 785 C CA . GLY A 1 101 ? -9.875 -10.125 -2.395 1 94.5 101 GLY A CA 1
ATOM 786 C C . GLY A 1 101 ? -11.391 -10.234 -2.4 1 94.5 101 GLY A C 1
ATOM 787 O O . GLY A 1 101 ? -12.078 -9.328 -2.889 1 94.5 101 GLY A O 1
ATOM 788 N N . LYS A 1 102 ? -11.844 -11.273 -1.799 1 91.12 102 LYS A N 1
ATOM 789 C CA . LYS A 1 102 ? -13.281 -11.484 -1.736 1 91.12 102 LYS A CA 1
ATOM 790 C C . LYS A 1 102 ? -13.922 -10.617 -0.66 1 91.12 102 LYS A C 1
ATOM 792 O O . LYS A 1 102 ? -13.328 -10.391 0.398 1 91.12 102 LYS A O 1
ATOM 797 N N . ASP A 1 103 ? -15.125 -10.055 -0.958 1 85.25 103 ASP A N 1
ATOM 798 C CA . ASP A 1 103 ? -15.961 -9.328 -0.01 1 85.25 103 ASP A CA 1
ATOM 799 C C . ASP A 1 103 ? -15.188 -8.18 0.636 1 85.25 103 ASP A C 1
ATOM 801 O O . ASP A 1 103 ? -15.234 -8 1.855 1 85.25 103 ASP A O 1
ATOM 805 N N . GLY A 1 104 ? -14.367 -7.551 -0.109 1 77.62 104 GLY A N 1
ATOM 806 C CA . GLY A 1 104 ? -13.727 -6.332 0.351 1 77.62 104 GLY A CA 1
ATOM 807 C C . GLY A 1 104 ? -12.406 -6.582 1.055 1 77.62 104 GLY A C 1
ATOM 808 O O . GLY A 1 104 ? -11.805 -5.656 1.614 1 77.62 104 GLY A O 1
ATOM 809 N N . THR A 1 105 ? -11.844 -7.777 0.972 1 82.06 105 THR A N 1
ATOM 810 C CA . THR A 1 105 ? -10.625 -8.109 1.705 1 82.06 105 THR A CA 1
ATOM 811 C C . THR A 1 105 ? -9.391 -7.676 0.922 1 82.06 105 THR A C 1
ATOM 813 O O . THR A 1 105 ? -8.266 -7.844 1.39 1 82.06 105 THR A O 1
ATOM 816 N N . HIS A 1 106 ? -9.602 -7.141 -0.252 1 86.25 106 HIS A N 1
ATOM 817 C CA . HIS A 1 106 ? -8.461 -6.781 -1.081 1 86.25 106 HIS A CA 1
ATOM 818 C C . HIS A 1 106 ? -7.566 -5.762 -0.379 1 86.25 106 HIS A C 1
ATOM 820 O O . HIS A 1 106 ? -6.34 -5.844 -0.462 1 86.25 106 HIS A O 1
ATOM 826 N N . LEU A 1 107 ? -8.164 -4.848 0.328 1 81.38 107 LEU A N 1
ATOM 827 C CA . LEU A 1 107 ? -7.375 -3.824 1.001 1 81.38 107 LEU A CA 1
ATOM 828 C C . LEU A 1 107 ? -6.492 -4.441 2.084 1 81.38 107 LEU A C 1
ATOM 830 O O . LEU A 1 107 ? -5.32 -4.086 2.211 1 81.38 107 LEU A O 1
ATOM 834 N N . ASP A 1 108 ? -7.066 -5.309 2.82 1 84.19 108 ASP A N 1
ATOM 835 C CA . ASP A 1 108 ? -6.316 -5.988 3.871 1 84.19 108 ASP A CA 1
ATOM 836 C C . ASP A 1 108 ? -5.117 -6.734 3.291 1 84.19 108 ASP A C 1
ATOM 838 O O . ASP A 1 108 ? -4.016 -6.676 3.842 1 84.19 108 ASP A O 1
ATOM 842 N N . ILE A 1 109 ? -5.332 -7.375 2.223 1 90.56 109 ILE A N 1
ATOM 843 C CA . ILE A 1 109 ? -4.27 -8.125 1.56 1 90.56 109 ILE A CA 1
ATOM 844 C C . ILE A 1 109 ? -3.189 -7.168 1.069 1 90.56 109 ILE A C 1
ATOM 846 O O . ILE A 1 109 ? -1.998 -7.402 1.289 1 90.56 109 ILE A O 1
ATOM 850 N N . LEU A 1 110 ? -3.68 -6.117 0.431 1 89.25 110 LEU A N 1
ATOM 851 C CA . LEU A 1 110 ? -2.744 -5.141 -0.111 1 89.25 110 LEU A CA 1
ATOM 852 C C . LEU A 1 110 ? -1.895 -4.527 0.997 1 89.25 110 LEU A C 1
ATOM 854 O O . LEU A 1 110 ? -0.681 -4.371 0.842 1 89.25 110 LEU A O 1
ATOM 858 N N . MET A 1 111 ? -2.449 -4.219 2.078 1 84.38 111 MET A N 1
ATOM 859 C CA . MET A 1 111 ? -1.729 -3.627 3.201 1 84.38 111 MET A CA 1
ATOM 860 C C . MET A 1 111 ? -0.701 -4.605 3.764 1 84.38 111 MET A C 1
ATOM 862 O O . MET A 1 111 ? 0.43 -4.219 4.062 1 84.38 111 MET A O 1
ATOM 866 N N . LYS A 1 112 ? -1.062 -5.805 3.914 1 87.94 112 LYS A N 1
ATOM 867 C CA . LYS A 1 112 ? -0.134 -6.805 4.43 1 87.94 112 LYS A CA 1
ATOM 868 C C . LYS A 1 112 ? 1.024 -7.031 3.463 1 87.94 112 LYS A C 1
ATOM 870 O O . LYS A 1 112 ? 2.174 -7.18 3.885 1 87.94 112 LYS A O 1
ATOM 875 N N . LEU A 1 113 ? 0.708 -7.066 2.236 1 92.75 113 LEU A N 1
ATOM 876 C CA . LEU A 1 113 ? 1.761 -7.195 1.234 1 92.75 113 LEU A CA 1
ATOM 877 C C . LEU A 1 113 ? 2.686 -5.984 1.257 1 92.75 113 LEU A C 1
ATOM 879 O O . LEU A 1 113 ? 3.902 -6.125 1.108 1 92.75 113 LEU A O 1
ATOM 883 N N . SER A 1 114 ? 2.117 -4.812 1.384 1 89.19 114 SER A N 1
ATOM 884 C CA . SER A 1 114 ? 2.904 -3.584 1.41 1 89.19 114 SER A CA 1
ATOM 885 C C . SER A 1 114 ? 3.932 -3.611 2.537 1 89.19 114 SER A C 1
ATOM 887 O O . SER A 1 114 ? 5.059 -3.139 2.367 1 89.19 114 SER A O 1
ATOM 889 N N . GLU A 1 115 ? 3.555 -4.141 3.627 1 87.69 115 GLU A N 1
ATOM 890 C CA . GLU A 1 115 ? 4.492 -4.27 4.738 1 87.69 115 GLU A CA 1
ATOM 891 C C . GLU A 1 115 ? 5.715 -5.09 4.336 1 87.69 115 GLU A C 1
ATOM 893 O O . GLU A 1 115 ? 6.84 -4.77 4.73 1 87.69 115 GLU A O 1
ATOM 898 N N . VAL A 1 116 ? 5.438 -6.141 3.619 1 90.75 116 VAL A N 1
ATOM 899 C CA . VAL A 1 116 ? 6.52 -6.996 3.141 1 90.75 116 VAL A CA 1
ATOM 900 C C . VAL A 1 116 ? 7.336 -6.258 2.084 1 90.75 116 VAL A C 1
ATOM 902 O O . VAL A 1 116 ? 8.57 -6.281 2.113 1 90.75 116 VAL A O 1
ATOM 905 N N . ILE A 1 117 ? 6.66 -5.516 1.211 1 93.44 117 ILE A N 1
ATOM 906 C CA . ILE A 1 117 ? 7.254 -4.922 0.019 1 93.44 117 ILE A CA 1
ATOM 907 C C . ILE A 1 117 ? 8.078 -3.697 0.41 1 93.44 117 ILE A C 1
ATOM 909 O O . ILE A 1 117 ? 9.078 -3.379 -0.241 1 93.44 117 ILE A O 1
ATOM 913 N N . CYS A 1 118 ? 7.676 -3.082 1.446 1 90.5 118 CYS A N 1
ATOM 914 C CA . CYS A 1 118 ? 8.344 -1.855 1.865 1 90.5 118 CYS A CA 1
ATOM 915 C C . CYS A 1 118 ? 9.727 -2.156 2.441 1 90.5 118 CYS A C 1
ATOM 917 O O . CYS A 1 118 ? 10.57 -1.265 2.533 1 90.5 118 CYS A O 1
ATOM 919 N N . GLU A 1 119 ? 9.961 -3.42 2.844 1 87.31 119 GLU A N 1
ATOM 920 C CA . GLU A 1 119 ? 11.266 -3.807 3.371 1 87.31 119 GLU A CA 1
ATOM 921 C C . GLU A 1 119 ? 12.195 -4.266 2.252 1 87.31 119 GLU A C 1
ATOM 923 O O . GLU A 1 119 ? 12.016 -5.355 1.699 1 87.31 119 GLU A O 1
ATOM 928 N N . GLU A 1 120 ? 13.219 -3.564 2.051 1 89.81 120 GLU A N 1
ATOM 929 C CA . GLU A 1 120 ? 14.133 -3.828 0.947 1 89.81 120 GLU A CA 1
ATOM 930 C C . GLU A 1 120 ? 14.742 -5.227 1.054 1 89.81 120 GLU A C 1
ATOM 932 O O . GLU A 1 120 ? 14.93 -5.906 0.042 1 89.81 120 GLU A O 1
ATOM 937 N N . GLU A 1 121 ? 15.055 -5.613 2.289 1 92.5 121 GLU A N 1
ATOM 938 C CA . GLU A 1 121 ? 15.656 -6.93 2.492 1 92.5 121 GLU A CA 1
ATOM 939 C C . GLU A 1 121 ? 14.711 -8.039 2.037 1 92.5 121 GLU A C 1
ATOM 941 O O . GLU A 1 121 ? 15.156 -9.047 1.479 1 92.5 121 GLU A O 1
ATOM 946 N N . ASN A 1 122 ? 13.43 -7.91 2.281 1 94.25 122 ASN A N 1
ATOM 947 C CA . ASN A 1 122 ? 12.453 -8.883 1.812 1 94.25 122 ASN A CA 1
ATOM 948 C C . ASN A 1 122 ? 12.445 -8.984 0.289 1 94.25 122 ASN A C 1
ATOM 950 O O . ASN A 1 122 ? 12.438 -10.078 -0.268 1 94.25 122 ASN A O 1
ATOM 954 N N . ILE A 1 123 ? 12.539 -7.848 -0.394 1 94.88 123 ILE A N 1
ATOM 955 C CA . ILE A 1 123 ? 12.469 -7.812 -1.851 1 94.88 123 ILE A CA 1
ATOM 956 C C . ILE A 1 123 ? 13.703 -8.484 -2.443 1 94.88 123 ILE A C 1
ATOM 958 O O . ILE A 1 123 ? 13.602 -9.234 -3.416 1 94.88 123 ILE A O 1
ATOM 962 N N . LYS A 1 124 ? 14.82 -8.18 -1.846 1 95.75 124 LYS A N 1
ATOM 963 C CA . LYS A 1 124 ? 16.047 -8.828 -2.301 1 95.75 124 LYS A CA 1
ATOM 964 C C . LYS A 1 124 ? 15.938 -10.344 -2.201 1 95.75 124 LYS A C 1
ATOM 966 O O . LYS A 1 124 ? 16.266 -11.062 -3.152 1 95.75 124 LYS A O 1
ATOM 971 N N . LYS A 1 125 ? 15.43 -10.82 -1.092 1 97.38 125 LYS A N 1
ATOM 972 C CA . LYS A 1 125 ? 15.273 -12.258 -0.875 1 97.38 125 LYS A CA 1
ATOM 973 C C . LYS A 1 125 ? 14.273 -12.859 -1.86 1 97.38 125 LYS A C 1
ATOM 975 O O . LYS A 1 125 ? 14.508 -13.938 -2.408 1 97.38 125 LYS A O 1
ATOM 980 N N . LEU A 1 126 ? 13.25 -12.219 -2.109 1 97.88 126 LEU A N 1
ATOM 981 C CA . LEU A 1 126 ? 12.203 -12.711 -3 1 97.88 126 LEU A CA 1
ATOM 982 C C . LEU A 1 126 ? 12.695 -12.75 -4.445 1 97.88 126 LEU A C 1
ATOM 984 O O . LEU A 1 126 ? 12.398 -13.688 -5.18 1 97.88 126 LEU A O 1
ATOM 988 N N . LYS A 1 127 ? 13.453 -11.766 -4.848 1 97.38 127 LYS A N 1
ATOM 989 C CA . LYS A 1 127 ? 14.016 -11.68 -6.191 1 97.38 127 LYS A CA 1
ATOM 990 C C . LYS A 1 127 ? 15.008 -12.812 -6.445 1 97.38 127 LYS A C 1
ATOM 992 O O . LYS A 1 127 ? 15.086 -13.336 -7.559 1 97.38 127 LYS A O 1
ATOM 997 N N . GLU A 1 128 ? 15.641 -13.156 -5.406 1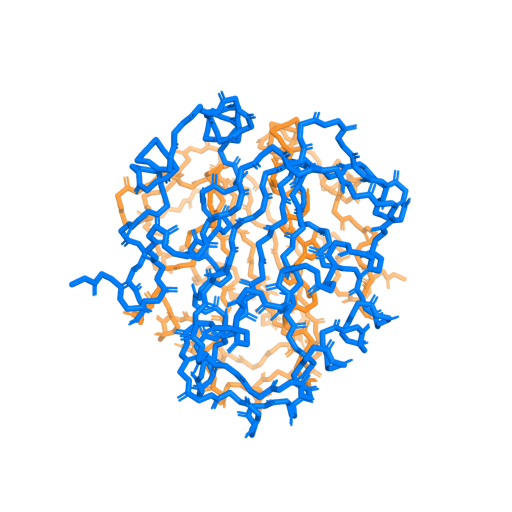 97.56 128 GLU A N 1
ATOM 998 C CA . GLU A 1 128 ? 16.766 -14.078 -5.566 1 97.56 128 GLU A CA 1
ATOM 999 C C . GLU A 1 128 ? 16.391 -15.492 -5.148 1 97.56 128 GLU A C 1
ATOM 1001 O O . GLU A 1 128 ? 17.172 -16.438 -5.324 1 97.56 128 GLU A O 1
ATOM 1006 N N . ALA A 1 129 ? 15.219 -15.602 -4.625 1 98.12 129 ALA A N 1
ATOM 1007 C CA . ALA A 1 129 ? 14.781 -16.906 -4.145 1 98.12 129 ALA A CA 1
ATOM 1008 C C . ALA A 1 129 ? 14.93 -17.969 -5.23 1 98.12 129 ALA A C 1
ATOM 1010 O O . ALA A 1 129 ? 14.648 -17.703 -6.406 1 98.12 129 ALA A O 1
ATOM 1011 N N . GLN A 1 130 ? 15.281 -19.219 -4.816 1 98.12 130 GLN A N 1
ATOM 1012 C CA . GLN A 1 130 ? 15.508 -20.312 -5.766 1 98.12 130 GLN A CA 1
ATOM 1013 C C . GLN A 1 130 ? 14.445 -21.406 -5.613 1 98.12 130 GLN A C 1
ATOM 1015 O O . GLN A 1 130 ? 14.352 -22.297 -6.449 1 98.12 130 GLN A O 1
ATOM 1020 N N . THR A 1 131 ? 13.727 -21.297 -4.5 1 98.12 131 THR A N 1
ATOM 1021 C CA . THR A 1 131 ? 12.688 -22.281 -4.246 1 98.12 131 THR A CA 1
ATOM 1022 C C . THR A 1 131 ? 11.391 -21.594 -3.805 1 98.12 131 THR A C 1
ATOM 1024 O O . THR A 1 131 ? 11.422 -20.469 -3.305 1 98.12 131 THR A O 1
ATOM 1027 N N . LYS A 1 132 ? 10.289 -22.328 -4.027 1 97.88 132 LYS A N 1
ATOM 1028 C CA . LYS A 1 132 ? 8.992 -21.812 -3.594 1 97.88 132 LYS A CA 1
ATOM 1029 C C . LYS A 1 132 ? 8.93 -21.688 -2.074 1 97.88 132 LYS A C 1
ATOM 1031 O O . LYS A 1 132 ? 8.258 -20.797 -1.541 1 97.88 132 LYS A O 1
ATOM 1036 N N . GLU A 1 133 ? 9.633 -22.531 -1.385 1 97 133 GLU A N 1
ATOM 1037 C CA . GLU A 1 133 ? 9.672 -22.516 0.074 1 97 133 GLU A CA 1
ATOM 1038 C C . GLU A 1 133 ? 10.273 -21.203 0.593 1 97 133 GLU A C 1
ATOM 1040 O O . GLU A 1 133 ? 9.812 -20.672 1.6 1 97 133 GLU A O 1
ATOM 1045 N N . GLU A 1 134 ? 11.305 -20.672 -0.056 1 97.69 134 GLU A N 1
ATOM 1046 C CA . GLU A 1 134 ? 11.914 -19.391 0.336 1 97.69 134 GLU A CA 1
ATOM 1047 C C . GLU A 1 134 ? 10.914 -18.25 0.232 1 97.69 134 GLU A C 1
ATOM 1049 O O . GLU A 1 134 ? 10.93 -17.328 1.055 1 97.69 134 GLU A O 1
ATOM 1054 N N . ILE A 1 135 ? 10.109 -18.328 -0.808 1 97.69 135 ILE A N 1
ATOM 1055 C CA . ILE A 1 135 ? 9.078 -17.312 -0.993 1 97.69 135 ILE A CA 1
ATOM 1056 C C . ILE A 1 135 ? 8.031 -17.438 0.109 1 97.69 135 ILE A C 1
ATOM 1058 O O . ILE A 1 135 ? 7.629 -16.438 0.71 1 97.69 135 ILE A O 1
ATOM 1062 N N . LEU A 1 136 ? 7.617 -18.656 0.449 1 96.56 136 LEU A N 1
ATOM 1063 C CA . LEU A 1 136 ? 6.598 -18.922 1.461 1 96.56 136 LEU A CA 1
ATOM 1064 C C . LEU A 1 136 ? 7.078 -18.484 2.84 1 96.56 136 LEU A C 1
ATOM 1066 O O . LEU A 1 136 ? 6.277 -18.047 3.67 1 96.56 136 LEU A O 1
ATOM 1070 N N . ASP A 1 137 ? 8.367 -18.5 3.049 1 95.12 137 ASP A N 1
ATOM 1071 C CA . ASP A 1 137 ? 8.945 -18.094 4.328 1 95.12 137 ASP A CA 1
ATOM 1072 C C . ASP A 1 137 ? 8.758 -16.594 4.57 1 95.12 137 ASP A C 1
ATOM 1074 O O . ASP A 1 137 ? 8.703 -16.156 5.719 1 95.12 137 ASP A O 1
ATOM 1078 N N . ILE A 1 138 ? 8.641 -15.844 3.508 1 94.62 138 ILE A N 1
ATOM 1079 C CA . ILE A 1 138 ? 8.555 -14.391 3.623 1 94.62 138 ILE A CA 1
ATOM 1080 C C . ILE A 1 138 ? 7.098 -13.945 3.561 1 94.62 138 ILE A C 1
ATOM 1082 O O . ILE A 1 138 ? 6.668 -13.094 4.34 1 94.62 138 ILE A O 1
ATOM 1086 N N . ILE A 1 139 ? 6.324 -14.602 2.648 1 92.75 139 ILE A N 1
ATOM 1087 C CA . ILE A 1 139 ? 4.969 -14.141 2.361 1 92.75 139 ILE A CA 1
ATOM 1088 C C . ILE A 1 139 ? 3.957 -15.172 2.857 1 92.75 139 ILE A C 1
ATOM 1090 O O . ILE A 1 139 ? 2.762 -14.875 2.957 1 92.75 139 ILE A O 1
ATOM 1094 N N . GLY A 1 140 ? 4.266 -16.281 3.234 1 81.38 140 GLY A N 1
ATOM 1095 C CA . GLY A 1 140 ? 3.391 -17.422 3.43 1 81.38 140 GLY A CA 1
ATOM 1096 C C . GLY A 1 140 ? 2.441 -17.25 4.602 1 81.38 140 GLY A C 1
ATOM 1097 O O . GLY A 1 140 ? 1.394 -17.906 4.652 1 81.38 140 GLY A O 1
ATOM 1098 N N . ASP A 1 141 ? 2.717 -16.547 5.48 1 78.88 141 ASP A N 1
ATOM 1099 C CA . ASP A 1 141 ? 1.871 -16.453 6.668 1 78.88 141 ASP A CA 1
ATOM 1100 C C . ASP A 1 141 ? 0.851 -15.32 6.527 1 78.88 141 ASP A C 1
ATOM 1102 O O . ASP A 1 141 ? 0.27 -14.875 7.516 1 78.88 141 ASP A O 1
ATOM 1106 N N . LEU A 1 142 ? 0.6 -14.992 5.332 1 77.5 142 LEU A N 1
ATOM 1107 C CA . LEU A 1 142 ? -0.392 -13.938 5.125 1 77.5 142 LEU A CA 1
ATOM 1108 C C . LEU A 1 142 ? -1.8 -14.461 5.395 1 77.5 142 LEU A C 1
ATOM 1110 O O . LEU A 1 142 ? -2.17 -15.531 4.91 1 77.5 142 LEU A O 1
ATOM 1114 N N . THR A 1 143 ? -2.383 -14.102 6.516 1 65.19 143 THR A N 1
ATOM 1115 C CA . THR A 1 143 ? -3.758 -14.453 6.844 1 65.19 143 THR A CA 1
ATOM 1116 C C . THR A 1 143 ? -4.672 -13.234 6.727 1 65.19 143 THR A C 1
ATOM 1118 O O . THR A 1 143 ? -4.258 -12.109 7.02 1 65.19 143 THR A O 1
ATOM 1121 N N . VAL A 1 144 ? -5.719 -13.43 5.918 1 64.06 144 VAL A N 1
ATOM 1122 C CA . VAL A 1 144 ? -6.738 -12.391 5.953 1 64.06 144 VAL A CA 1
ATOM 1123 C C . VAL A 1 144 ? -8.023 -12.938 6.578 1 64.06 144 VAL A C 1
ATOM 1125 O O . VAL A 1 144 ? -8.289 -14.141 6.5 1 64.06 144 VAL A O 1
ATOM 1128 N N . MET B 1 1 ? -3.324 25.312 -5.719 1 46.66 1 MET B N 1
ATOM 1129 C CA . MET B 1 1 ? -2.816 24.625 -4.535 1 46.66 1 MET B CA 1
ATOM 1130 C C . MET B 1 1 ? -3.318 23.172 -4.488 1 46.66 1 MET B C 1
ATOM 1132 O O . MET B 1 1 ? -4.465 22.906 -4.848 1 46.66 1 MET B O 1
ATOM 1136 N N . ASN B 1 2 ? -2.385 22.141 -4.34 1 65.31 2 ASN B N 1
ATOM 1137 C CA . ASN B 1 2 ? -2.861 20.75 -4.27 1 65.31 2 ASN B CA 1
ATOM 1138 C C . ASN B 1 2 ? -3.865 20.562 -3.137 1 65.31 2 ASN B C 1
ATOM 1140 O O . ASN B 1 2 ? -3.537 20.781 -1.968 1 65.31 2 ASN B O 1
ATOM 1144 N N . LYS B 1 3 ? -5.016 20.281 -3.619 1 79.75 3 LYS B N 1
ATOM 1145 C CA . LYS B 1 3 ? -6.156 20.312 -2.705 1 79.75 3 LYS B CA 1
ATOM 1146 C C . LYS B 1 3 ? -6.105 19.141 -1.728 1 79.75 3 LYS B C 1
ATOM 1148 O O . LYS B 1 3 ? -6.613 19.234 -0.608 1 79.75 3 LYS B O 1
ATOM 1153 N N . ILE B 1 4 ? -5.375 18.219 -2.01 1 92.19 4 ILE B N 1
ATOM 1154 C CA . ILE B 1 4 ? -5.445 17.031 -1.164 1 92.19 4 ILE B CA 1
ATOM 1155 C C . ILE B 1 4 ? -4.332 17.078 -0.119 1 92.19 4 ILE B C 1
ATOM 1157 O O . ILE B 1 4 ? -4.449 16.484 0.95 1 92.19 4 ILE B O 1
ATOM 1161 N N . PHE B 1 5 ? -3.217 17.828 -0.492 1 96.06 5 PHE B N 1
ATOM 1162 C CA . PHE B 1 5 ? -2.066 17.875 0.401 1 96.06 5 PHE B CA 1
ATOM 1163 C C . PHE B 1 5 ? -1.281 19.172 0.195 1 96.06 5 PHE B C 1
ATOM 1165 O O . PHE B 1 5 ? -0.785 19.422 -0.903 1 96.06 5 PHE B O 1
ATOM 1172 N N . ASN B 1 6 ? -1.175 19.922 1.188 1 95.06 6 ASN B N 1
ATOM 1173 C CA . ASN B 1 6 ? -0.438 21.188 1.165 1 95.06 6 ASN B CA 1
ATOM 1174 C C . ASN B 1 6 ? 0.241 21.469 2.504 1 95.06 6 ASN B C 1
ATOM 1176 O O . ASN B 1 6 ? 0.212 20.625 3.406 1 95.06 6 ASN B O 1
ATOM 1180 N N . ALA B 1 7 ? 0.816 22.672 2.67 1 96.69 7 ALA B N 1
ATOM 1181 C CA . ALA B 1 7 ? 1.636 22.984 3.84 1 96.69 7 ALA B CA 1
ATOM 1182 C C . ALA B 1 7 ? 0.804 22.938 5.117 1 96.69 7 ALA B C 1
ATOM 1184 O O . ALA B 1 7 ? 1.307 22.562 6.18 1 96.69 7 ALA B O 1
ATOM 1185 N N . ASP B 1 8 ? -0.465 23.281 5.035 1 97.12 8 ASP B N 1
ATOM 1186 C CA . ASP B 1 8 ? -1.337 23.328 6.203 1 97.12 8 ASP B CA 1
ATOM 1187 C C . ASP B 1 8 ? -1.623 21.922 6.73 1 97.12 8 ASP B C 1
ATOM 1189 O O . ASP B 1 8 ? -2.072 21.766 7.867 1 97.12 8 ASP B O 1
ATOM 1193 N N . ASN B 1 9 ? -1.325 20.922 5.93 1 98.06 9 ASN B N 1
ATOM 1194 C CA . ASN B 1 9 ? -1.578 19.531 6.281 1 98.06 9 ASN B CA 1
ATOM 1195 C C . ASN B 1 9 ? -0.401 18.922 7.039 1 98.06 9 ASN B C 1
ATOM 1197 O O . ASN B 1 9 ? -0.453 17.766 7.449 1 98.06 9 ASN B O 1
ATOM 1201 N N . ILE B 1 10 ? 0.683 19.719 7.219 1 98.5 10 ILE B N 1
ATOM 1202 C CA . ILE B 1 10 ? 1.947 19.156 7.684 1 98.5 10 ILE B CA 1
ATOM 1203 C C . ILE B 1 10 ? 2.238 19.641 9.102 1 98.5 10 ILE B C 1
ATOM 1205 O O . ILE B 1 10 ? 2.189 20.844 9.375 1 98.5 10 ILE B O 1
ATOM 1209 N N . VAL B 1 11 ? 2.463 18.734 9.992 1 98.75 11 VAL B N 1
ATOM 1210 C CA . VAL B 1 11 ? 2.934 19.031 11.344 1 98.75 11 VAL B CA 1
ATOM 1211 C C . VAL B 1 11 ? 4.344 18.469 11.531 1 98.75 11 VAL B C 1
ATOM 1213 O O . VAL B 1 11 ? 4.555 17.25 11.422 1 98.75 11 VAL B O 1
ATOM 1216 N N . LEU B 1 12 ? 5.32 19.328 11.82 1 98.69 12 LEU B N 1
ATOM 1217 C CA . LEU B 1 12 ? 6.711 18.906 11.984 1 98.69 12 LEU B CA 1
ATOM 1218 C C . LEU B 1 12 ? 7.051 18.719 13.461 1 98.69 12 LEU B C 1
ATOM 1220 O O . LEU B 1 12 ? 6.488 19.391 14.328 1 98.69 12 LEU B O 1
ATOM 1224 N N . ASN B 1 13 ? 7.883 17.828 13.727 1 98.38 13 ASN B N 1
ATOM 1225 C CA . ASN B 1 13 ? 8.547 17.656 15.016 1 98.38 13 ASN B CA 1
ATOM 1226 C C . ASN B 1 13 ? 7.543 17.453 16.141 1 98.38 13 ASN B C 1
ATOM 1228 O O . ASN B 1 13 ? 7.594 18.141 17.172 1 98.38 13 ASN B O 1
ATOM 1232 N N . LYS B 1 14 ? 6.617 16.547 15.922 1 98.56 14 LYS B N 1
ATOM 1233 C CA . LYS B 1 14 ? 5.605 16.25 16.922 1 98.56 14 LYS B CA 1
ATOM 1234 C C . LYS B 1 14 ? 6.082 15.141 17.875 1 98.56 14 LYS B C 1
ATOM 1236 O O . LYS B 1 14 ? 6.77 14.211 17.453 1 98.56 14 LYS B O 1
ATOM 1241 N N . ARG B 1 15 ? 5.801 15.305 19.141 1 98.31 15 ARG B N 1
ATOM 1242 C CA . ARG B 1 15 ? 5.926 14.219 20.109 1 98.31 15 ARG B CA 1
ATOM 1243 C C . ARG B 1 15 ? 4.57 13.578 20.391 1 98.31 15 ARG B C 1
ATOM 1245 O O . ARG B 1 15 ? 3.598 14.273 20.688 1 98.31 15 ARG B O 1
ATOM 1252 N N . LEU B 1 16 ? 4.504 12.289 20.297 1 98.5 16 LEU B N 1
ATOM 1253 C CA . LEU B 1 16 ? 3.25 11.562 20.469 1 98.5 16 LEU B CA 1
ATOM 1254 C C . LEU B 1 16 ? 3.367 10.547 21.594 1 98.5 16 LEU B C 1
ATOM 1256 O O . LEU B 1 16 ? 4.43 9.945 21.797 1 98.5 16 LEU B O 1
ATOM 1260 N N . ARG B 1 17 ? 2.328 10.359 22.281 1 97.06 17 ARG B N 1
ATOM 1261 C CA . ARG B 1 17 ? 2.324 9.508 23.469 1 97.06 17 ARG B CA 1
ATOM 1262 C C . ARG B 1 17 ? 2.172 8.039 23.094 1 97.06 17 ARG B C 1
ATOM 1264 O O . ARG B 1 17 ? 2.754 7.168 23.734 1 97.06 17 ARG B O 1
ATOM 1271 N N . ASN B 1 18 ? 1.335 7.719 22.188 1 98 18 ASN B N 1
ATOM 1272 C CA . ASN B 1 18 ? 1.007 6.359 21.766 1 98 18 ASN B CA 1
ATOM 1273 C C . ASN B 1 18 ? 0.296 6.348 20.422 1 98 18 ASN B C 1
ATOM 1275 O O . ASN B 1 18 ? 0.151 7.391 19.781 1 98 18 ASN B O 1
ATOM 1279 N N . LYS B 1 19 ? -0.09 5.184 20.016 1 98.38 19 LYS B N 1
ATOM 1280 C CA . LYS B 1 19 ? -0.738 4.973 18.734 1 98.38 19 LYS B CA 1
ATOM 1281 C C . LYS B 1 19 ? -2.031 5.777 18.625 1 98.38 19 LYS B C 1
ATOM 1283 O O . LYS B 1 19 ? -2.318 6.367 17.578 1 98.38 19 LYS B O 1
ATOM 1288 N N . GLU B 1 20 ? -2.838 5.766 19.672 1 98.56 20 GLU B N 1
ATOM 1289 C CA . GLU B 1 20 ? -4.098 6.5 19.688 1 98.56 20 GLU B CA 1
ATOM 1290 C C . GLU B 1 20 ? -3.869 7.996 19.484 1 98.56 20 GLU B C 1
ATOM 1292 O O . GLU B 1 20 ? -4.594 8.648 18.734 1 98.56 20 GLU B O 1
ATOM 1297 N N . ASP B 1 21 ? -2.834 8.43 20.109 1 98.75 21 ASP B N 1
ATOM 1298 C CA . ASP B 1 21 ? -2.451 9.836 19.969 1 98.75 21 ASP B CA 1
ATOM 1299 C C . ASP B 1 21 ? -2.057 10.148 18.531 1 98.75 21 ASP B C 1
ATOM 1301 O O . ASP B 1 21 ? -2.402 11.211 18 1 98.75 21 ASP B O 1
ATOM 1305 N N . ALA B 1 22 ? -1.354 9.289 17.906 1 98.88 22 ALA B N 1
ATOM 1306 C CA . ALA B 1 22 ? -0.941 9.453 16.516 1 98.88 22 AL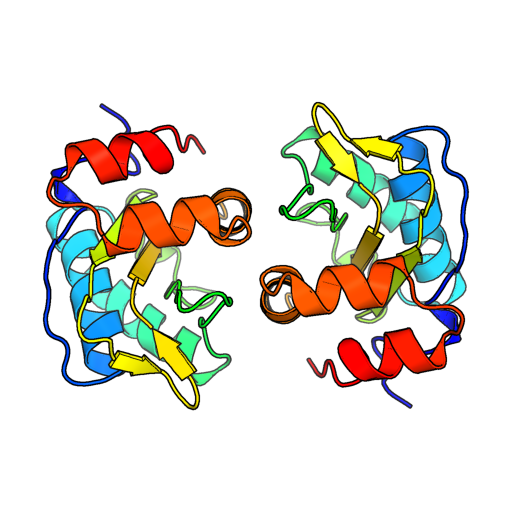A B CA 1
ATOM 1307 C C . ALA B 1 22 ? -2.152 9.594 15.594 1 98.88 22 ALA B C 1
ATOM 1309 O O . ALA B 1 22 ? -2.205 10.5 14.758 1 98.88 22 ALA B O 1
ATOM 1310 N N . ILE B 1 23 ? -3.15 8.711 15.805 1 98.88 23 ILE B N 1
ATOM 1311 C CA . ILE B 1 23 ? -4.363 8.719 14.992 1 98.88 23 ILE B CA 1
ATOM 1312 C C . ILE B 1 23 ? -5.156 9.992 15.25 1 98.88 23 ILE B C 1
ATOM 1314 O O . ILE B 1 23 ? -5.664 10.617 14.32 1 98.88 23 ILE B O 1
ATOM 1318 N N . ASP B 1 24 ? -5.172 10.391 16.469 1 98.88 24 ASP B N 1
ATOM 1319 C CA . ASP B 1 24 ? -5.895 11.609 16.844 1 98.88 24 ASP B CA 1
ATOM 1320 C C . ASP B 1 24 ? -5.285 12.836 16.156 1 98.88 24 ASP B C 1
ATOM 1322 O O . ASP B 1 24 ? -6.004 13.656 15.602 1 98.88 24 ASP B O 1
ATOM 1326 N N . VAL B 1 25 ? -3.969 12.961 16.219 1 98.88 25 VAL B N 1
ATOM 1327 C CA . VAL B 1 25 ? -3.297 14.133 15.656 1 98.88 25 VAL B CA 1
ATOM 1328 C C . VAL B 1 25 ? -3.457 14.148 14.141 1 98.88 25 VAL B C 1
ATOM 1330 O O . VAL B 1 25 ? -3.76 15.188 13.555 1 98.88 25 VAL B O 1
ATOM 1333 N N . ALA B 1 26 ? -3.307 13.062 13.523 1 98.88 26 ALA B N 1
ATOM 1334 C CA . ALA B 1 26 ? -3.492 12.961 12.078 1 98.88 26 ALA B CA 1
ATOM 1335 C C . ALA B 1 26 ? -4.918 13.336 11.688 1 98.88 26 ALA B C 1
ATOM 1337 O O . ALA B 1 26 ? -5.129 14.094 10.734 1 98.88 26 ALA B O 1
ATOM 1338 N N . GLY B 1 27 ? -5.875 12.719 12.445 1 98.88 27 GLY B N 1
ATOM 1339 C CA . GLY B 1 27 ? -7.277 13.008 12.195 1 98.88 27 GLY B CA 1
ATOM 1340 C C . GLY B 1 27 ? -7.633 14.469 12.43 1 98.88 27 GLY B C 1
ATOM 1341 O O . GLY B 1 27 ? -8.414 15.047 11.672 1 98.88 27 GLY B O 1
ATOM 1342 N N . LYS B 1 28 ? -7.074 15.047 13.461 1 98.88 28 LYS B N 1
ATOM 1343 C CA . LYS B 1 28 ? -7.34 16.438 13.789 1 98.88 28 LYS B CA 1
ATOM 1344 C C . LYS B 1 28 ? -6.941 17.375 12.641 1 98.88 28 LYS B C 1
ATOM 1346 O O . LYS B 1 28 ? -7.676 18.297 12.312 1 98.88 28 LYS B O 1
ATOM 1351 N N . VAL B 1 29 ? -5.793 17.156 12.016 1 98.81 29 VAL B N 1
ATOM 1352 C CA . VAL B 1 29 ? -5.344 17.969 10.883 1 98.81 29 VAL B CA 1
ATOM 1353 C C . VAL B 1 29 ? -6.359 17.875 9.75 1 98.81 29 VAL B C 1
ATOM 1355 O O . VAL B 1 29 ? -6.707 18.891 9.141 1 98.81 29 VAL B O 1
ATOM 1358 N N . LEU B 1 30 ? -6.891 16.672 9.477 1 98.69 30 LEU B N 1
ATOM 1359 C CA . LEU B 1 30 ? -7.883 16.484 8.422 1 98.69 30 LEU B CA 1
ATOM 1360 C C . LEU B 1 30 ? -9.156 17.266 8.734 1 98.69 30 LEU B C 1
ATOM 1362 O O . LEU B 1 30 ? -9.75 17.875 7.84 1 98.69 30 LEU B O 1
ATOM 1366 N N . VAL B 1 31 ? -9.562 17.219 10.023 1 98.88 31 VAL B N 1
ATOM 1367 C CA . VAL B 1 31 ? -10.758 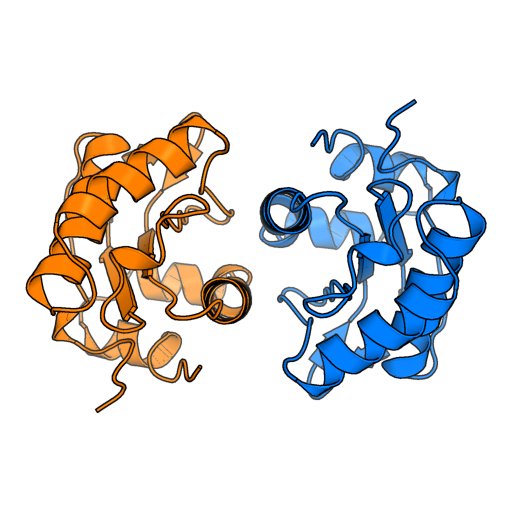17.938 10.453 1 98.88 31 VAL B CA 1
ATOM 1368 C C . VAL B 1 31 ? -10.531 19.438 10.32 1 98.88 31 VAL B C 1
ATOM 1370 O O . VAL B 1 31 ? -11.352 20.156 9.734 1 98.88 31 VAL B O 1
ATOM 1373 N N . GLU B 1 32 ? -9.398 19.922 10.805 1 98.69 32 GLU B N 1
ATOM 1374 C CA . GLU B 1 32 ? -9.102 21.344 10.844 1 98.69 32 GLU B CA 1
ATOM 1375 C C . GLU B 1 32 ? -8.984 21.922 9.43 1 98.69 32 GLU B C 1
ATOM 1377 O O . GLU B 1 32 ? -9.344 23.078 9.195 1 98.69 32 GLU B O 1
ATOM 1382 N N . GLN B 1 33 ? -8.531 21.125 8.516 1 97.81 33 GLN B N 1
ATOM 1383 C CA . GLN B 1 33 ? -8.352 21.594 7.148 1 97.81 33 GLN B CA 1
ATOM 1384 C C . GLN B 1 33 ? -9.633 21.406 6.336 1 97.81 33 GLN B C 1
ATOM 1386 O O . GLN B 1 33 ? -9.68 21.734 5.148 1 97.81 33 GLN B O 1
ATOM 1391 N N . GLY B 1 34 ? -10.625 20.766 6.977 1 97.94 34 GLY B N 1
ATOM 1392 C CA . GLY B 1 34 ? -11.953 20.75 6.387 1 97.94 34 GLY B CA 1
ATOM 1393 C C . GLY B 1 34 ? -12.195 19.531 5.516 1 97.94 34 GLY B C 1
ATOM 1394 O O . GLY B 1 34 ? -13.195 19.453 4.797 1 97.94 34 GLY B O 1
ATOM 1395 N N . TYR B 1 35 ? -11.398 18.516 5.578 1 97.81 35 TYR B N 1
ATOM 1396 C CA . TYR B 1 35 ? -11.531 17.359 4.711 1 97.81 35 TYR B CA 1
ATOM 1397 C C . TYR B 1 35 ? -12.602 16.406 5.234 1 97.81 35 TYR B C 1
ATOM 1399 O O . TYR B 1 35 ? -13.25 15.703 4.453 1 97.81 35 TYR B O 1
ATOM 1407 N N . VAL B 1 36 ? -12.758 16.406 6.543 1 98.62 36 VAL B N 1
ATOM 1408 C CA . VAL B 1 36 ? -13.664 15.414 7.117 1 98.62 36 VAL B CA 1
ATOM 1409 C C . VAL B 1 36 ? -14.398 16.016 8.312 1 98.62 36 VAL B C 1
ATOM 1411 O O . VAL B 1 36 ? -13.984 17.047 8.852 1 98.62 36 VAL B O 1
ATOM 1414 N N . ASP B 1 37 ? -15.516 15.367 8.688 1 98.69 37 ASP B N 1
ATOM 1415 C CA . ASP B 1 37 ? -16.172 15.641 9.961 1 98.69 37 ASP B CA 1
ATOM 1416 C C . ASP B 1 37 ? -15.391 15.039 11.125 1 98.69 37 ASP B C 1
ATOM 1418 O O . ASP B 1 37 ? -14.664 14.062 10.953 1 98.69 37 ASP B O 1
ATOM 1422 N N . PRO B 1 38 ? -15.539 15.562 12.344 1 98.75 38 PRO B N 1
ATOM 1423 C CA . PRO B 1 38 ? -14.828 15.031 13.516 1 98.75 38 PRO B CA 1
ATOM 1424 C C . PRO B 1 38 ? -15.109 13.547 13.742 1 98.75 38 PRO B C 1
ATOM 1426 O O . PRO B 1 38 ? -14.242 12.82 14.227 1 98.75 38 PRO B O 1
ATOM 1429 N N . LYS B 1 39 ? -16.281 13.117 13.344 1 98.62 39 LYS B N 1
ATOM 1430 C CA . LYS B 1 39 ? -16.672 11.719 13.547 1 98.62 39 LYS B CA 1
ATOM 1431 C C . LYS B 1 39 ? -15.766 10.781 12.75 1 98.62 39 LYS B C 1
ATOM 1433 O O . LYS B 1 39 ? -15.672 9.594 13.055 1 98.62 39 LYS B O 1
ATOM 1438 N N . TYR B 1 40 ? -15.133 11.266 11.695 1 98.69 40 TYR B N 1
ATOM 1439 C CA . TYR B 1 40 ? -14.234 10.453 10.883 1 98.69 40 TYR B CA 1
ATOM 1440 C C . TYR B 1 40 ? -13.07 9.938 11.711 1 98.69 40 TYR B C 1
ATOM 1442 O O . TYR B 1 40 ? -12.586 8.82 11.484 1 98.69 40 TYR B O 1
ATOM 1450 N N . VAL B 1 41 ? -12.625 10.711 12.688 1 98.88 41 VAL B N 1
ATOM 1451 C CA . VAL B 1 41 ? -11.492 10.32 13.516 1 98.88 41 VAL B CA 1
ATOM 1452 C C . VAL B 1 41 ? -11.836 9.055 14.305 1 98.88 41 VAL B C 1
ATOM 1454 O O . VAL B 1 41 ? -10.984 8.172 14.469 1 98.88 41 VAL B O 1
ATOM 1457 N N . GLU B 1 42 ? -13.086 8.93 14.758 1 98.75 42 GLU B N 1
ATOM 1458 C CA . GLU B 1 42 ? -13.531 7.703 15.414 1 98.75 42 GLU B CA 1
ATOM 1459 C C . GLU B 1 42 ? -13.445 6.516 14.461 1 98.75 42 GLU B C 1
ATOM 1461 O O . GLU B 1 42 ? -13.078 5.41 14.867 1 98.75 42 GLU B O 1
ATOM 1466 N N . CYS B 1 43 ? -13.805 6.785 13.203 1 98.19 43 CYS B N 1
ATOM 1467 C CA . CYS B 1 43 ? -13.758 5.738 12.195 1 98.19 43 CYS B CA 1
ATOM 1468 C C . CYS B 1 43 ? -12.328 5.305 11.922 1 98.19 43 CYS B C 1
ATOM 1470 O O . CYS B 1 43 ? -12.07 4.133 11.625 1 98.19 43 CYS B O 1
ATOM 1472 N N . MET B 1 44 ? -11.375 6.219 12.062 1 98.38 44 MET B N 1
ATOM 1473 C CA . MET B 1 44 ? -9.969 5.887 11.906 1 98.38 44 MET B CA 1
ATOM 1474 C C . MET B 1 44 ? -9.5 4.957 13.023 1 98.38 44 MET B C 1
ATOM 1476 O O . MET B 1 44 ? -8.734 4.02 12.773 1 98.38 44 MET B O 1
ATOM 1480 N N . HIS B 1 45 ? -9.961 5.242 14.211 1 98.69 45 HIS B N 1
ATOM 1481 C CA . HIS B 1 45 ? -9.633 4.363 15.328 1 98.69 45 HIS B CA 1
ATOM 1482 C C . HIS B 1 45 ? -10.227 2.971 15.117 1 98.69 45 HIS B C 1
ATOM 1484 O O . HIS B 1 45 ? -9.555 1.965 15.367 1 98.69 45 HIS B O 1
ATOM 1490 N N . LYS B 1 46 ? -11.492 2.91 14.664 1 97.56 46 LYS B N 1
ATOM 1491 C CA . LYS B 1 46 ? -12.148 1.628 14.414 1 97.56 46 LYS B CA 1
ATOM 1492 C C . LYS B 1 46 ? -11.383 0.824 13.359 1 97.56 46 LYS B C 1
ATOM 1494 O O . LYS B 1 46 ? -11.211 -0.388 13.508 1 97.56 46 LYS B O 1
ATOM 1499 N N . ARG B 1 47 ? -10.969 1.497 12.297 1 94.56 47 ARG B N 1
ATOM 1500 C CA . ARG B 1 47 ? -10.164 0.846 11.266 1 94.56 47 ARG B CA 1
ATOM 1501 C C . ARG B 1 47 ? -8.906 0.225 11.859 1 94.56 47 ARG B C 1
ATOM 1503 O O . ARG B 1 47 ? -8.531 -0.893 11.5 1 94.56 47 ARG B O 1
ATOM 1510 N N . GLU B 1 48 ? -8.203 0.897 12.766 1 96.06 48 GLU B N 1
ATOM 1511 C CA . GLU B 1 48 ? -6.961 0.45 13.391 1 96.06 48 GLU B CA 1
ATOM 1512 C C . GLU B 1 48 ? -7.203 -0.758 14.289 1 96.06 48 GLU B C 1
ATOM 1514 O O . GLU B 1 48 ? -6.312 -1.59 14.477 1 96.06 48 GLU B O 1
ATOM 1519 N N . GLU B 1 49 ? -8.43 -0.858 14.805 1 95 49 GLU B N 1
ATOM 1520 C CA . GLU B 1 49 ? -8.766 -1.976 15.688 1 95 49 GLU B CA 1
ATOM 1521 C C . GLU B 1 49 ? -8.922 -3.27 14.891 1 95 49 GLU B C 1
ATOM 1523 O O . GLU B 1 49 ? -8.695 -4.359 15.422 1 95 49 GLU B O 1
ATOM 1528 N N . VAL B 1 50 ? -9.32 -3.174 13.688 1 90.25 50 VAL B N 1
ATOM 1529 C CA . VAL B 1 50 ? -9.555 -4.348 12.859 1 90.25 50 VAL B CA 1
ATOM 1530 C C . VAL B 1 50 ? -8.227 -4.879 12.32 1 90.25 50 VAL B C 1
ATOM 1532 O O . VAL B 1 50 ? -7.898 -6.055 12.5 1 90.25 50 VAL B O 1
ATOM 1535 N N . ILE B 1 51 ? -7.477 -4.031 11.641 1 88.94 51 ILE B N 1
ATOM 1536 C CA . ILE B 1 51 ? -6.152 -4.332 11.117 1 88.94 51 ILE B CA 1
ATOM 1537 C C . ILE B 1 51 ? -5.25 -3.107 11.25 1 88.94 51 ILE B C 1
ATOM 1539 O O . ILE B 1 51 ? -5.668 -1.987 10.945 1 88.94 51 ILE B O 1
ATOM 1543 N N . SER B 1 52 ? -4.023 -3.318 11.625 1 93.31 52 SER B N 1
ATOM 1544 C CA . SER B 1 52 ? -3.09 -2.213 11.805 1 93.31 52 SER B CA 1
ATOM 1545 C C . SER B 1 52 ? -2.865 -1.457 10.5 1 93.31 52 SER B C 1
ATOM 1547 O O . SER B 1 52 ? -2.773 -2.066 9.43 1 93.31 52 SER B O 1
ATOM 1549 N N . THR B 1 53 ? -2.682 -0.165 10.617 1 94.75 53 THR B N 1
ATOM 1550 C CA . THR B 1 53 ? -2.418 0.662 9.445 1 94.75 53 THR B CA 1
ATOM 1551 C C . THR B 1 53 ? -0.93 0.985 9.336 1 94.75 53 THR B C 1
ATOM 1553 O O . THR B 1 53 ? -0.536 1.86 8.562 1 94.75 53 THR B O 1
ATOM 1556 N N . TYR B 1 54 ? -0.122 0.261 10.219 1 94.94 54 TYR B N 1
ATOM 1557 C CA . TYR B 1 54 ? 1.312 0.256 9.945 1 94.94 54 TYR B CA 1
ATOM 1558 C C . TYR B 1 54 ? 1.607 -0.355 8.586 1 94.94 54 TYR B C 1
ATOM 1560 O O . TYR B 1 54 ? 1.189 -1.479 8.297 1 94.94 54 TYR B O 1
ATOM 1568 N N . ILE B 1 55 ? 2.381 0.347 7.738 1 92 55 ILE B N 1
ATOM 1569 C CA . ILE B 1 55 ? 2.496 -0.118 6.359 1 92 55 ILE B CA 1
ATOM 1570 C C . ILE B 1 55 ? 3.93 -0.565 6.086 1 92 55 ILE B C 1
ATOM 1572 O O . ILE B 1 55 ? 4.203 -1.193 5.059 1 92 55 ILE B O 1
ATOM 1576 N N . GLY B 1 56 ? 4.883 -0.227 6.934 1 89.94 56 GLY B N 1
ATOM 1577 C CA . GLY B 1 56 ? 6.285 -0.564 6.738 1 89.94 56 GLY B CA 1
ATOM 1578 C C . GLY B 1 56 ? 7.195 0.65 6.719 1 89.94 56 GLY B C 1
ATOM 1579 O O . GLY B 1 56 ? 6.719 1.786 6.652 1 89.94 56 GLY B O 1
ATOM 1580 N N . ASN B 1 57 ? 8.445 0.436 6.898 1 91.94 57 ASN B N 1
ATOM 1581 C CA . ASN B 1 57 ? 9.477 1.471 6.855 1 91.94 57 ASN B CA 1
ATOM 1582 C C . ASN B 1 57 ? 9.203 2.578 7.871 1 91.94 57 ASN B C 1
ATOM 1584 O O . ASN B 1 57 ? 9.398 3.758 7.578 1 91.94 57 ASN B O 1
ATOM 1588 N N . ASN B 1 58 ? 8.562 2.195 9.008 1 95.38 58 ASN B N 1
ATOM 1589 C CA . ASN B 1 58 ? 8.305 3.074 10.141 1 95.38 58 ASN B CA 1
ATOM 1590 C C . ASN B 1 58 ? 7.254 4.129 9.812 1 95.38 58 ASN B C 1
ATOM 1592 O O . ASN B 1 58 ? 7.32 5.254 10.305 1 95.38 58 ASN B O 1
ATOM 1596 N N . VAL B 1 59 ? 6.336 3.764 8.945 1 96.94 59 VAL B N 1
ATOM 1597 C CA . VAL B 1 59 ? 5.254 4.672 8.57 1 96.94 59 VAL B CA 1
ATOM 1598 C C . VAL B 1 59 ? 3.906 4.02 8.867 1 96.94 59 VAL B C 1
ATOM 1600 O O . VAL B 1 59 ? 3.729 2.818 8.656 1 96.94 59 VAL B O 1
ATOM 1603 N N . ALA B 1 60 ? 2.959 4.793 9.352 1 97.38 60 ALA B N 1
ATOM 1604 C CA . ALA B 1 60 ? 1.562 4.387 9.484 1 97.38 60 ALA B CA 1
ATOM 1605 C C . ALA B 1 60 ? 0.644 5.305 8.688 1 97.38 60 ALA B C 1
ATOM 1607 O O . ALA B 1 60 ? 0.9 6.508 8.578 1 97.38 60 ALA B O 1
ATOM 1608 N N . ILE B 1 61 ? -0.433 4.746 8.164 1 97.25 61 ILE B N 1
ATOM 1609 C CA . ILE B 1 61 ? -1.367 5.508 7.348 1 97.25 61 ILE B CA 1
ATOM 1610 C C . ILE B 1 61 ? -2.787 5.328 7.879 1 97.25 61 ILE B C 1
ATOM 1612 O O . ILE B 1 61 ? -3.664 4.828 7.168 1 97.25 61 ILE B O 1
ATOM 1616 N N . PRO B 1 62 ? -3.072 5.828 9 1 97.81 62 PRO B N 1
ATOM 1617 C CA . PRO B 1 62 ? -4.441 5.68 9.5 1 97.81 62 PRO B CA 1
ATOM 1618 C C . PRO B 1 62 ? -5.48 6.285 8.562 1 97.81 62 PRO B C 1
ATOM 1620 O O . PRO B 1 62 ? -5.238 7.34 7.969 1 97.81 62 PRO B O 1
ATOM 1623 N N . HIS B 1 63 ? -6.562 5.602 8.359 1 96.56 63 HIS B N 1
ATOM 1624 C CA . HIS B 1 63 ? -7.703 5.992 7.535 1 96.56 63 HIS B CA 1
ATOM 1625 C C . HIS B 1 63 ? -8.992 5.367 8.055 1 96.56 63 HIS B C 1
ATOM 1627 O O . HIS B 1 63 ? -8.969 4.543 8.969 1 96.56 63 HIS B O 1
ATOM 1633 N N . GLY B 1 64 ? -10.086 5.836 7.543 1 95.38 64 GLY B N 1
ATOM 1634 C CA . GLY B 1 64 ? -11.375 5.414 8.062 1 95.38 64 GLY B CA 1
ATOM 1635 C C . GLY B 1 64 ? -11.758 4.004 7.648 1 95.38 64 GLY B C 1
ATOM 1636 O O . GLY B 1 64 ? -11.25 3.488 6.652 1 95.38 64 GLY B O 1
ATOM 1637 N N . ILE B 1 65 ? -12.602 3.41 8.422 1 91.69 65 ILE B N 1
ATOM 1638 C CA . ILE B 1 65 ? -13.133 2.086 8.133 1 91.69 65 ILE B CA 1
ATOM 1639 C C . ILE B 1 65 ? -14.203 2.188 7.047 1 91.69 65 ILE B C 1
ATOM 1641 O O . ILE B 1 65 ? -14.719 3.275 6.766 1 91.69 65 ILE B O 1
ATOM 1645 N N . ASP B 1 66 ? -14.516 1.018 6.441 1 86.62 66 ASP B N 1
ATOM 1646 C CA . ASP B 1 66 ? -15.578 0.975 5.445 1 86.62 66 ASP B CA 1
ATOM 1647 C C . ASP B 1 66 ? -16.875 1.562 6.004 1 86.62 66 ASP B C 1
ATOM 1649 O O . ASP B 1 66 ? -17.25 1.287 7.148 1 86.62 66 ASP B O 1
ATOM 1653 N N . GLY B 1 67 ? -17.531 2.312 5.246 1 89.19 67 GLY B N 1
ATOM 1654 C CA . GLY B 1 67 ? -18.766 2.939 5.684 1 89.19 67 GLY B CA 1
ATOM 1655 C C . GLY B 1 67 ? -18.562 4.34 6.234 1 89.19 67 GLY B C 1
ATOM 1656 O O . GLY B 1 67 ? -19.531 5.039 6.539 1 89.19 67 GLY B O 1
ATOM 1657 N N . SER B 1 68 ? -17.297 4.785 6.258 1 95.31 68 SER B N 1
ATOM 1658 C CA . SER B 1 68 ? -17 6.086 6.848 1 95.31 68 SER B CA 1
ATOM 1659 C C . SER B 1 68 ? -17.031 7.191 5.801 1 95.31 68 SER B C 1
ATOM 1661 O O . SER B 1 68 ? -16.797 8.359 6.113 1 95.31 68 SER B O 1
ATOM 1663 N N . GLU B 1 69 ? -17.359 6.871 4.605 1 94.12 69 GLU B N 1
ATOM 1664 C CA . GLU B 1 69 ? -17.297 7.812 3.492 1 94.12 69 GLU B CA 1
ATOM 1665 C C . GLU B 1 69 ? -18.219 9.008 3.725 1 94.12 69 GLU B C 1
ATOM 1667 O O . GLU B 1 69 ? -17.938 10.117 3.268 1 94.12 69 GLU B O 1
ATOM 1672 N N . LYS B 1 70 ? -19.281 8.766 4.391 1 96.31 70 LYS B N 1
ATOM 1673 C CA . LYS B 1 70 ? -20.281 9.812 4.633 1 96.31 70 LYS B CA 1
ATOM 1674 C C . LYS B 1 70 ? -19.688 10.953 5.457 1 96.31 70 LYS B C 1
ATOM 1676 O O . LYS B 1 70 ? -20.234 12.062 5.461 1 96.31 70 LYS B O 1
ATOM 1681 N N . TYR B 1 71 ? -18.609 10.711 6.141 1 98.25 71 TYR B N 1
ATOM 1682 C CA . TYR B 1 71 ? -18 11.727 6.992 1 98.25 71 TYR B CA 1
ATOM 1683 C C . TYR B 1 71 ? -16.891 12.469 6.254 1 98.25 71 TYR B C 1
ATOM 1685 O O . TYR B 1 71 ? -16.25 13.359 6.812 1 98.25 71 TYR B O 1
ATOM 1693 N N . ILE B 1 72 ? -16.641 12.125 5.008 1 98.12 72 ILE B N 1
ATOM 1694 C CA . ILE B 1 72 ? -15.586 12.742 4.211 1 98.12 72 ILE B CA 1
ATOM 1695 C C . ILE B 1 72 ? -16.188 13.82 3.314 1 98.12 72 ILE B C 1
ATOM 1697 O O . ILE B 1 72 ? -17.094 13.555 2.527 1 98.12 72 ILE B O 1
ATOM 1701 N N . LYS B 1 73 ? -15.703 15 3.453 1 97.62 73 LYS B N 1
ATOM 1702 C CA . LYS B 1 73 ? -16.141 16.141 2.645 1 97.62 73 LYS B CA 1
ATOM 1703 C C . LYS B 1 73 ? -15.32 16.25 1.365 1 97.62 73 LYS B C 1
ATOM 1705 O O . LYS B 1 73 ? -15.867 16.469 0.285 1 97.62 73 LYS B O 1
ATOM 1710 N N . GLU B 1 74 ? -14.023 16.094 1.493 1 95.81 74 GLU B N 1
ATOM 1711 C CA . GLU B 1 74 ? -13.055 16.094 0.403 1 95.81 74 GLU B CA 1
ATOM 1712 C C . GLU B 1 74 ? -11.883 15.172 0.7 1 95.81 74 GLU B C 1
ATOM 1714 O O . GLU B 1 74 ? -11.586 14.891 1.863 1 95.81 74 GLU B O 1
ATOM 1719 N N . SER B 1 75 ? -11.312 14.672 -0.349 1 96.19 75 SER B N 1
ATOM 1720 C CA . SER B 1 75 ? -10.109 13.867 -0.138 1 96.19 75 SER B CA 1
ATOM 1721 C C . SER B 1 75 ? -8.969 14.711 0.42 1 96.19 75 SER B C 1
ATOM 1723 O O . SER B 1 75 ? -8.789 15.859 0.012 1 96.19 75 SER B O 1
ATOM 1725 N N . GLY B 1 76 ? -8.227 14.102 1.327 1 96.62 76 GLY B N 1
ATOM 1726 C CA . GLY B 1 76 ? -7.121 14.82 1.95 1 96.62 76 GLY B CA 1
ATOM 1727 C C . GLY B 1 76 ? -6.137 13.898 2.652 1 96.62 76 GLY B C 1
ATOM 1728 O O . GLY B 1 76 ? -6.473 12.758 2.982 1 96.62 76 GLY B O 1
ATOM 1729 N N . ILE B 1 77 ? -4.938 14.422 2.84 1 97.81 77 ILE B N 1
ATOM 1730 C CA . ILE B 1 77 ? -3.863 13.719 3.535 1 97.81 77 ILE B CA 1
ATOM 1731 C C . ILE B 1 77 ? -3.287 14.617 4.629 1 97.81 77 ILE B C 1
ATOM 1733 O O . ILE B 1 77 ? -3.145 15.828 4.438 1 97.81 77 ILE B O 1
ATOM 1737 N N . SER B 1 78 ? -3.041 14.102 5.727 1 98.56 78 SER B N 1
ATOM 1738 C CA . SER B 1 78 ? -2.234 14.781 6.734 1 98.56 78 SER B CA 1
ATOM 1739 C C . SER B 1 78 ? -0.865 14.133 6.879 1 98.56 78 SER B C 1
ATOM 1741 O O . SER B 1 78 ? -0.706 12.938 6.594 1 98.56 78 SER B O 1
ATOM 1743 N N . PHE B 1 79 ? 0.068 14.891 7.281 1 98.69 79 PHE B N 1
ATOM 1744 C CA . PHE B 1 79 ? 1.432 14.422 7.492 1 98.69 79 PHE B CA 1
ATOM 1745 C C . PHE B 1 79 ? 1.961 14.891 8.844 1 98.69 79 PHE B C 1
ATOM 1747 O O . PHE B 1 79 ? 2.031 16.094 9.109 1 98.69 79 PHE B O 1
ATOM 1754 N N . ILE B 1 80 ? 2.332 13.93 9.68 1 98.94 80 ILE B N 1
ATOM 1755 C CA . ILE B 1 80 ? 2.889 14.211 11 1 98.94 80 ILE B CA 1
ATOM 1756 C C . ILE B 1 80 ? 4.293 13.625 11.102 1 98.94 80 ILE B C 1
ATOM 1758 O O . ILE B 1 80 ? 4.473 12.406 10.992 1 98.94 80 ILE B O 1
ATOM 1762 N N . GLN B 1 81 ? 5.258 14.43 11.281 1 98.88 81 GLN B N 1
ATOM 1763 C CA . GLN B 1 81 ? 6.629 14.008 11.539 1 98.88 81 GLN B CA 1
ATOM 1764 C C . GLN B 1 81 ? 6.859 13.758 13.023 1 98.88 81 GLN B C 1
ATOM 1766 O O . GLN B 1 81 ? 6.574 14.617 13.859 1 98.88 81 GLN B O 1
ATOM 1771 N N . VAL B 1 82 ? 7.359 12.609 13.383 1 98.69 82 VAL B N 1
ATOM 1772 C CA . VAL B 1 82 ? 7.539 12.188 14.766 1 98.69 82 VAL B CA 1
ATOM 1773 C C . VAL B 1 82 ? 8.977 11.727 14.977 1 98.69 82 VAL B C 1
ATOM 1775 O O . VAL B 1 82 ? 9.234 10.539 15.164 1 98.69 82 VAL B O 1
ATOM 1778 N N . PRO B 1 83 ? 9.898 12.648 15.117 1 97.62 83 PRO B N 1
ATOM 1779 C CA . PRO B 1 83 ? 11.32 12.305 15.141 1 97.62 83 PRO B CA 1
ATOM 1780 C C . PRO B 1 83 ? 11.68 11.352 16.281 1 97.62 83 PRO B C 1
ATOM 1782 O O . PRO B 1 83 ? 12.562 10.5 16.109 1 97.62 83 PRO B O 1
ATOM 1785 N N . GLU B 1 84 ? 11.016 11.375 17.391 1 97.62 84 GLU B N 1
ATOM 1786 C CA . GLU B 1 84 ? 11.344 10.523 18.531 1 97.62 84 GLU B CA 1
ATOM 1787 C C . GLU B 1 84 ? 10.664 9.164 18.422 1 97.62 84 GLU B C 1
ATOM 1789 O O . GLU B 1 84 ? 10.875 8.281 19.266 1 97.62 84 GLU B O 1
ATOM 1794 N N . GLY B 1 85 ? 9.867 8.969 17.484 1 98.31 85 GLY B N 1
ATOM 1795 C CA . GLY B 1 85 ? 9.141 7.723 17.281 1 98.31 85 GLY B CA 1
ATOM 1796 C C . GLY B 1 85 ? 7.973 7.551 18.234 1 98.31 85 GLY B C 1
ATOM 1797 O O . GLY B 1 85 ? 7.895 8.227 19.25 1 98.31 85 GLY B O 1
ATOM 1798 N N . VAL B 1 86 ? 7.055 6.789 17.844 1 98.62 86 VAL B N 1
ATOM 1799 C CA . VAL B 1 86 ? 5.945 6.367 18.703 1 98.62 86 VAL B CA 1
ATOM 1800 C C . VAL B 1 86 ? 5.652 4.887 18.469 1 98.62 86 VAL B C 1
ATOM 1802 O O . VAL B 1 86 ? 5.738 4.402 17.328 1 98.62 86 VAL B O 1
ATOM 1805 N N . LYS B 1 87 ? 5.387 4.18 19.5 1 98.31 87 LYS B N 1
ATOM 1806 C CA . LYS B 1 87 ? 5.035 2.77 19.359 1 98.31 87 LYS B CA 1
ATOM 1807 C C . LYS B 1 87 ? 3.691 2.605 18.656 1 98.31 87 LYS B C 1
ATOM 1809 O O . LYS B 1 87 ? 2.723 3.289 19 1 98.31 87 LYS B O 1
ATOM 1814 N N . TYR B 1 88 ? 3.664 1.803 17.703 1 98 88 TYR B N 1
ATOM 1815 C CA . TYR B 1 88 ? 2.484 1.432 16.922 1 98 88 TYR B CA 1
ATOM 1816 C C . TYR B 1 88 ? 2.348 -0.084 16.844 1 98 88 TYR B C 1
ATOM 1818 O O . TYR B 1 88 ? 2.795 -0.697 15.867 1 98 88 TYR B O 1
ATOM 1826 N N . GLY B 1 89 ? 1.646 -0.579 17.891 1 94.06 89 GLY B N 1
ATOM 1827 C CA . GLY B 1 89 ? 1.765 -2.016 18.094 1 94.06 89 GLY B CA 1
ATOM 1828 C C . GLY B 1 89 ? 3.172 -2.455 18.453 1 94.06 89 GLY B C 1
ATOM 1829 O O . GLY B 1 89 ? 3.773 -1.933 19.391 1 94.06 89 GLY B O 1
ATOM 1830 N N . ASP B 1 90 ? 3.717 -3.441 17.703 1 93.06 90 ASP B N 1
ATOM 1831 C CA . ASP B 1 90 ? 5.066 -3.947 17.938 1 93.06 90 ASP B CA 1
ATOM 1832 C C . ASP B 1 90 ? 6.102 -3.127 17.172 1 93.06 90 ASP B C 1
ATOM 1834 O O . ASP B 1 90 ? 7.309 -3.328 17.344 1 93.06 90 ASP B O 1
ATOM 1838 N N . ASP B 1 91 ? 5.629 -2.178 16.422 1 94.12 91 ASP B N 1
ATOM 1839 C CA . ASP B 1 91 ? 6.523 -1.401 15.57 1 94.12 91 ASP B CA 1
ATOM 1840 C C . ASP B 1 91 ? 6.684 0.024 16.094 1 94.12 91 ASP B C 1
ATOM 1842 O O . ASP B 1 91 ? 5.965 0.443 17 1 94.12 91 ASP B O 1
ATOM 1846 N N . THR B 1 92 ? 7.688 0.675 15.547 1 97.5 92 THR B N 1
ATOM 1847 C CA . THR B 1 92 ? 7.898 2.094 15.812 1 97.5 92 THR B CA 1
ATOM 1848 C C . THR B 1 92 ? 7.668 2.922 14.555 1 97.5 92 THR B C 1
ATOM 1850 O O . THR B 1 92 ? 8.148 2.574 13.477 1 97.5 92 THR B O 1
ATOM 1853 N N . VAL B 1 93 ? 6.941 4.031 14.719 1 98 93 VAL B N 1
ATOM 1854 C CA . VAL B 1 93 ? 6.578 4.883 13.594 1 98 93 VAL B CA 1
ATOM 1855 C C . VAL B 1 93 ? 7.191 6.27 13.766 1 98 93 VAL B C 1
ATOM 1857 O O . VAL B 1 93 ? 7.164 6.832 14.867 1 98 93 VAL B O 1
ATOM 1860 N N . TYR B 1 94 ? 7.766 6.781 12.656 1 98.56 94 TYR B N 1
ATOM 1861 C CA . TYR B 1 94 ? 8.359 8.109 12.672 1 98.56 94 TYR B CA 1
ATOM 1862 C C . TYR B 1 94 ? 7.543 9.086 11.836 1 98.56 94 TYR B C 1
ATOM 1864 O O . TYR B 1 94 ? 7.73 10.305 11.922 1 98.56 94 TYR B O 1
ATOM 1872 N N . ILE B 1 95 ? 6.695 8.523 11 1 98.69 95 ILE B N 1
ATOM 1873 C CA . ILE B 1 95 ? 5.828 9.312 10.125 1 98.69 95 ILE B CA 1
ATOM 1874 C C . ILE B 1 95 ? 4.406 8.758 10.18 1 98.69 95 ILE B C 1
ATOM 1876 O O . ILE B 1 95 ? 4.199 7.547 10.086 1 98.69 95 ILE B O 1
ATOM 1880 N N . VAL B 1 96 ? 3.469 9.617 10.398 1 98.88 96 VAL B N 1
ATOM 1881 C CA . VAL B 1 96 ? 2.055 9.266 10.344 1 98.88 96 VAL B CA 1
ATOM 1882 C C . VAL B 1 96 ? 1.357 10.078 9.258 1 98.88 96 VAL B C 1
ATOM 1884 O O . VAL B 1 96 ? 1.446 11.305 9.242 1 98.88 96 VAL B O 1
ATOM 1887 N N . MET B 1 97 ? 0.649 9.367 8.391 1 98.44 97 MET B N 1
ATOM 1888 C CA . MET B 1 97 ? -0.112 10.047 7.344 1 98.44 97 MET B CA 1
ATOM 1889 C C . MET B 1 97 ? -1.581 9.648 7.391 1 98.44 97 MET B C 1
ATOM 1891 O O . MET B 1 97 ? -1.934 8.523 7.023 1 98.44 97 MET B O 1
ATOM 1895 N N . GLY B 1 98 ? -2.35 10.57 7.859 1 98.44 98 GLY B N 1
ATOM 1896 C CA . GLY B 1 98 ? -3.785 10.344 7.793 1 98.44 98 GLY B CA 1
ATOM 1897 C C . GLY B 1 98 ? -4.348 10.477 6.391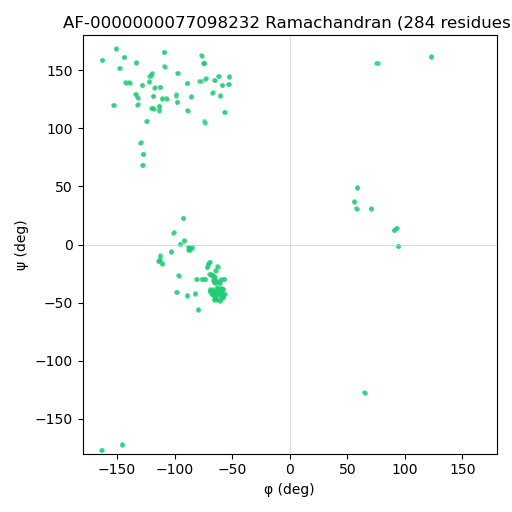 1 98.44 98 GLY B C 1
ATOM 1898 O O . GLY B 1 98 ? -3.93 11.352 5.629 1 98.44 98 GLY B O 1
ATOM 1899 N N . VAL B 1 99 ? -5.324 9.609 6.078 1 97.5 99 VAL B N 1
ATOM 1900 C CA . VAL B 1 99 ? -5.848 9.602 4.719 1 97.5 99 VAL B CA 1
ATOM 1901 C C . VAL B 1 99 ? -7.375 9.617 4.754 1 97.5 99 VAL B C 1
ATOM 1903 O O . VAL B 1 99 ? -7.996 8.836 5.48 1 97.5 99 VAL B O 1
ATOM 1906 N N . ALA B 1 100 ? -7.965 10.523 4.098 1 97.12 100 ALA B N 1
ATOM 1907 C CA . ALA B 1 100 ? -9.383 10.555 3.756 1 97.12 100 ALA B CA 1
ATOM 1908 C C . ALA B 1 100 ? -9.586 10.531 2.242 1 97.12 100 ALA B C 1
ATOM 1910 O O . ALA B 1 100 ? -9.102 11.414 1.531 1 97.12 100 ALA B O 1
ATOM 1911 N N . GLY B 1 101 ? -10.188 9.516 1.772 1 94.5 101 GLY B N 1
ATOM 1912 C CA . GLY B 1 101 ? -10.492 9.422 0.354 1 94.5 101 GLY B CA 1
ATOM 1913 C C . GLY B 1 101 ? -11.977 9.461 0.059 1 94.5 101 GLY B C 1
ATOM 1914 O O . GLY B 1 101 ? -12.711 8.531 0.395 1 94.5 101 GLY B O 1
ATOM 1915 N N . LYS B 1 102 ? -12.344 10.5 -0.611 1 91.12 102 LYS B N 1
ATOM 1916 C CA . LYS B 1 102 ? -13.75 10.656 -0.958 1 91.12 102 LYS B CA 1
ATOM 1917 C C . LYS B 1 102 ? -14.133 9.758 -2.135 1 91.12 102 LYS B C 1
ATOM 1919 O O . LYS B 1 102 ? -13.336 9.562 -3.053 1 91.12 102 LYS B O 1
ATOM 1924 N N . ASP B 1 103 ? -15.344 9.148 -2.08 1 85.31 103 ASP B N 1
ATOM 1925 C CA . ASP B 1 103 ? -15.945 8.391 -3.168 1 85.31 103 ASP B CA 1
ATOM 1926 C C . ASP B 1 103 ? -15.023 7.27 -3.639 1 85.31 103 ASP B C 1
ATOM 1928 O O . ASP B 1 103 ? -14.82 7.09 -4.84 1 85.31 103 ASP B O 1
ATOM 1932 N N . GLY B 1 104 ? -14.336 6.68 -2.738 1 77.81 104 GLY B N 1
ATOM 1933 C CA . GLY B 1 104 ? -13.57 5.484 -3.049 1 77.81 104 GLY B CA 1
ATOM 1934 C C . GLY B 1 104 ? -12.148 5.785 -3.482 1 77.81 104 GLY B C 1
ATOM 1935 O O . GLY B 1 104 ? -11.422 4.883 -3.902 1 77.81 104 GLY B O 1
ATOM 1936 N N . THR B 1 105 ? -11.664 6.996 -3.312 1 82 105 THR B N 1
ATOM 1937 C CA . THR B 1 105 ? -10.344 7.375 -3.799 1 82 105 THR B CA 1
ATOM 1938 C C . THR B 1 105 ? -9.266 6.992 -2.789 1 82 105 THR B C 1
ATOM 1940 O O . THR B 1 105 ? -8.078 7.203 -3.033 1 82 105 THR B O 1
ATOM 1943 N N . HIS B 1 106 ? -9.68 6.457 -1.668 1 86.5 106 HIS B N 1
ATOM 1944 C CA . HIS B 1 106 ? -8.703 6.148 -0.631 1 86.5 106 HIS B CA 1
ATOM 1945 C C . HIS B 1 106 ? -7.652 5.164 -1.137 1 86.5 106 HIS B C 1
ATOM 1947 O O . HIS B 1 106 ? -6.469 5.293 -0.82 1 86.5 106 HIS B O 1
ATOM 1953 N N . LEU B 1 107 ? -8.055 4.223 -1.935 1 81.62 107 LEU B N 1
ATOM 1954 C CA . LEU B 1 107 ? -7.109 3.232 -2.434 1 81.62 107 LEU B CA 1
ATOM 1955 C C . LEU B 1 107 ? -6.062 3.887 -3.33 1 81.62 107 LEU B C 1
ATOM 1957 O O . LEU B 1 107 ? -4.871 3.582 -3.225 1 81.62 107 LEU B O 1
ATOM 1961 N N . ASP B 1 108 ? -6.523 4.723 -4.172 1 84.38 108 ASP B N 1
ATOM 1962 C CA . ASP B 1 108 ? -5.609 5.434 -5.062 1 84.38 108 ASP B CA 1
ATOM 1963 C C . ASP B 1 108 ? -4.578 6.23 -4.27 1 84.38 108 ASP B C 1
ATOM 1965 O O . ASP B 1 108 ? -3.391 6.219 -4.594 1 84.38 108 ASP B O 1
ATOM 1969 N N . ILE B 1 109 ? -5.023 6.871 -3.264 1 90.69 109 ILE B N 1
ATOM 1970 C CA . ILE B 1 109 ? -4.141 7.664 -2.414 1 90.69 109 ILE B CA 1
ATOM 1971 C C . ILE B 1 109 ? -3.137 6.75 -1.716 1 90.69 109 ILE B C 1
ATOM 1973 O O . ILE B 1 109 ? -1.937 7.035 -1.701 1 90.69 109 ILE B O 1
ATOM 1977 N N . LEU B 1 110 ? -3.697 5.68 -1.184 1 89.38 110 LEU B N 1
ATOM 1978 C CA . LEU B 1 110 ? -2.846 4.742 -0.463 1 89.38 110 LEU B CA 1
ATOM 1979 C C . LEU B 1 110 ? -1.771 4.168 -1.381 1 89.38 110 LEU B C 1
ATOM 1981 O O . LEU B 1 110 ? -0.606 4.066 -0.993 1 89.38 110 LEU B O 1
ATOM 1985 N N . MET B 1 111 ? -2.088 3.834 -2.547 1 84.5 111 MET B N 1
ATOM 1986 C CA . MET B 1 111 ? -1.14 3.275 -3.506 1 84.5 111 MET B CA 1
ATOM 1987 C C . MET B 1 111 ? -0.065 4.297 -3.865 1 84.5 111 MET B C 1
ATOM 1989 O O . MET B 1 111 ? 1.118 3.959 -3.939 1 84.5 111 MET B O 1
ATOM 1993 N N . LYS B 1 112 ? -0.434 5.488 -4.086 1 88.12 112 LYS B N 1
ATOM 1994 C CA . LYS B 1 112 ? 0.534 6.531 -4.414 1 88.12 112 LYS B CA 1
ATOM 1995 C C . LYS B 1 112 ? 1.471 6.801 -3.242 1 88.12 112 LYS B C 1
ATOM 1997 O O . LYS B 1 112 ? 2.672 6.996 -3.432 1 88.12 112 LYS B O 1
ATOM 2002 N N . LEU B 1 113 ? 0.914 6.809 -2.098 1 92.81 113 LEU B N 1
ATOM 2003 C CA . LEU B 1 113 ? 1.744 6.98 -0.911 1 92.81 113 LEU B CA 1
ATOM 2004 C C . LEU B 1 113 ? 2.701 5.805 -0.744 1 92.81 113 LEU B C 1
ATOM 2006 O O . LEU B 1 113 ? 3.859 5.992 -0.364 1 92.81 113 LEU B O 1
ATOM 2010 N N . SER B 1 114 ? 2.219 4.605 -0.977 1 89.19 114 SER B N 1
ATOM 2011 C CA . SER B 1 114 ? 3.047 3.412 -0.841 1 89.19 114 SER B CA 1
ATOM 2012 C C . SER B 1 114 ? 4.273 3.484 -1.746 1 89.19 114 SER B C 1
ATOM 2014 O O . SER B 1 114 ? 5.363 3.059 -1.358 1 89.19 114 SER B O 1
ATOM 2016 N N . GLU B 1 115 ? 4.094 4.004 -2.889 1 87.94 115 GLU B N 1
ATOM 2017 C CA . GLU B 1 115 ? 5.223 4.176 -3.797 1 87.94 115 GLU B CA 1
ATOM 2018 C C . GLU B 1 115 ? 6.312 5.039 -3.168 1 87.94 115 GLU B C 1
ATOM 2020 O O . GLU B 1 115 ? 7.504 4.762 -3.326 1 87.94 115 GLU B O 1
ATOM 2025 N N . VAL B 1 116 ? 5.859 6.082 -2.521 1 90.81 116 VAL B N 1
ATOM 2026 C CA . VAL B 1 116 ? 6.789 6.984 -1.846 1 90.81 116 VAL B CA 1
ATOM 2027 C C . VAL B 1 116 ? 7.414 6.277 -0.644 1 90.81 116 VAL B C 1
ATOM 2029 O O . VAL B 1 116 ? 8.625 6.348 -0.434 1 90.81 116 VAL B O 1
ATOM 2032 N N . ILE B 1 117 ? 6.602 5.512 0.087 1 93.38 117 ILE B N 1
ATOM 2033 C CA . ILE B 1 117 ? 6.977 4.934 1.374 1 93.38 117 ILE B CA 1
ATOM 2034 C C . ILE B 1 117 ? 7.91 3.744 1.154 1 93.38 117 ILE B C 1
ATOM 2036 O O . ILE B 1 117 ? 8.773 3.463 1.987 1 93.38 117 ILE B O 1
ATOM 2040 N N . CYS B 1 118 ? 7.738 3.123 0.059 1 90.56 118 CYS B N 1
ATOM 2041 C CA . CYS B 1 118 ? 8.523 1.927 -0.219 1 90.56 118 CYS B CA 1
ATOM 2042 C C . CYS B 1 118 ? 9.977 2.283 -0.509 1 90.56 118 CYS B C 1
ATOM 2044 O O . CYS B 1 118 ? 10.859 1.428 -0.423 1 90.56 118 CYS B O 1
ATOM 2046 N N . GLU B 1 119 ? 10.242 3.559 -0.87 1 87.25 119 GLU B N 1
ATOM 2047 C CA . GLU B 1 119 ? 11.609 4 -1.126 1 87.25 119 GLU B CA 1
ATOM 2048 C C . GLU B 1 119 ? 12.281 4.488 0.154 1 87.25 119 GLU B C 1
ATOM 2050 O O . GLU B 1 119 ? 11.961 5.566 0.658 1 87.25 119 GLU B O 1
ATOM 2055 N N . GLU B 1 120 ? 13.281 3.816 0.572 1 89.56 120 GLU B N 1
ATOM 2056 C CA . GLU B 1 120 ? 13.945 4.109 1.837 1 89.56 120 GLU B CA 1
ATOM 2057 C C . GLU B 1 120 ? 14.508 5.527 1.85 1 89.56 120 GLU B C 1
ATOM 2059 O O . GLU B 1 120 ? 14.469 6.207 2.877 1 89.56 120 GLU B O 1
ATOM 2064 N N . GLU B 1 121 ? 15.039 5.938 0.692 1 92.44 121 GLU B N 1
ATOM 2065 C CA . GLU B 1 121 ? 15.625 7.273 0.61 1 92.44 121 GLU B CA 1
ATOM 2066 C C . GLU B 1 121 ? 14.57 8.352 0.868 1 92.44 121 GLU B C 1
ATOM 2068 O O . GLU B 1 121 ? 14.859 9.367 1.499 1 92.44 121 GLU B O 1
ATOM 2073 N N . ASN B 1 122 ? 13.352 8.164 0.371 1 94.12 122 ASN B N 1
ATOM 2074 C CA . ASN B 1 122 ? 12.266 9.102 0.635 1 94.12 122 ASN B CA 1
ATOM 2075 C C . ASN B 1 122 ? 11.953 9.195 2.127 1 94.12 122 ASN B C 1
ATOM 2077 O O . ASN B 1 122 ? 11.797 10.289 2.666 1 94.12 122 ASN B O 1
ATOM 2081 N N . ILE B 1 123 ? 11.953 8.055 2.816 1 94.75 123 ILE B N 1
ATOM 2082 C CA . ILE B 1 123 ? 11.602 8.008 4.23 1 94.75 123 ILE B CA 1
ATOM 2083 C C . ILE B 1 123 ? 12.672 8.734 5.051 1 94.75 123 ILE B C 1
ATOM 2085 O O . ILE B 1 123 ? 12.352 9.477 5.984 1 94.75 123 ILE B O 1
ATOM 2089 N N . LYS B 1 124 ? 13.891 8.477 4.695 1 95.69 124 LYS B N 1
ATOM 2090 C CA . LYS B 1 124 ? 14.977 9.172 5.379 1 95.69 124 LYS B CA 1
ATOM 2091 C C . LYS B 1 124 ? 14.828 10.688 5.25 1 95.69 124 LYS B C 1
ATOM 2093 O O . LYS B 1 124 ? 14.93 11.414 6.242 1 95.69 124 LYS B O 1
ATOM 2098 N N . LYS B 1 125 ? 14.531 11.148 4.062 1 97.38 125 LYS B N 1
ATOM 2099 C CA . LYS B 1 125 ? 14.359 12.578 3.812 1 97.38 125 LYS B CA 1
ATOM 2100 C C . LYS B 1 125 ? 13.164 13.133 4.582 1 97.38 125 LYS B C 1
ATOM 2102 O O . LYS B 1 125 ? 13.242 14.219 5.16 1 97.38 125 LYS B O 1
ATOM 2107 N N . LEU B 1 126 ? 12.133 12.438 4.633 1 97.88 126 LEU B N 1
ATOM 2108 C CA . LEU B 1 126 ? 10.914 12.883 5.297 1 97.88 126 LEU B CA 1
ATOM 2109 C C . LEU B 1 126 ? 11.109 12.938 6.809 1 97.88 126 LEU B C 1
ATOM 2111 O O . LEU B 1 126 ? 10.625 13.859 7.469 1 97.88 126 LEU B O 1
ATOM 2115 N N . LYS B 1 127 ? 11.82 11.984 7.348 1 97.31 127 LYS B N 1
ATOM 2116 C CA . LYS B 1 127 ? 12.109 11.914 8.773 1 97.31 127 LYS B CA 1
ATOM 2117 C C . LYS B 1 127 ? 12.992 13.078 9.219 1 97.31 127 LYS B C 1
ATOM 2119 O O . LYS B 1 127 ? 12.828 13.602 10.328 1 97.31 127 LYS B O 1
ATOM 2124 N N . GLU B 1 128 ? 13.797 13.469 8.32 1 97.56 128 GLU B N 1
ATOM 2125 C CA . GLU B 1 128 ? 14.828 14.438 8.695 1 97.56 128 GLU B CA 1
ATOM 2126 C C . GLU B 1 128 ? 14.477 15.836 8.211 1 97.56 128 GLU B C 1
ATOM 2128 O O . GLU B 1 128 ? 15.18 16.797 8.531 1 97.56 128 GLU B O 1
ATOM 2133 N N . ALA B 1 129 ? 13.43 15.891 7.465 1 98.12 129 ALA B N 1
ATOM 2134 C CA . ALA B 1 129 ? 13.047 17.172 6.898 1 98.12 129 ALA B CA 1
ATOM 2135 C C . ALA B 1 129 ? 12.93 18.25 7.988 1 98.12 129 ALA B C 1
ATOM 2137 O O . ALA B 1 129 ? 12.445 17.969 9.086 1 98.12 129 ALA B O 1
ATOM 2138 N N . GLN B 1 130 ? 13.32 19.516 7.645 1 98.12 130 GLN B N 1
ATOM 2139 C CA . GLN B 1 130 ? 13.312 20.609 8.617 1 98.12 130 GLN B CA 1
ATOM 2140 C C . GLN B 1 130 ? 12.258 21.656 8.25 1 98.12 130 GLN B C 1
ATOM 2142 O O . GLN B 1 130 ? 11.953 22.531 9.055 1 98.12 130 GLN B O 1
ATOM 2147 N N . THR B 1 131 ? 11.781 21.531 7.02 1 98.19 131 THR B N 1
ATOM 2148 C CA . THR B 1 131 ? 10.773 22.469 6.562 1 98.19 131 THR B CA 1
ATOM 2149 C C . THR B 1 131 ? 9.617 21.75 5.879 1 98.19 131 THR B C 1
ATOM 2151 O O . THR B 1 131 ? 9.789 20.625 5.398 1 98.19 131 THR B O 1
ATOM 2154 N N . LYS B 1 132 ? 8.469 22.422 5.867 1 97.88 132 LYS B N 1
ATOM 2155 C CA . LYS B 1 132 ? 7.305 21.844 5.191 1 97.88 132 LYS B CA 1
ATOM 2156 C C . LYS B 1 132 ? 7.543 21.734 3.688 1 97.88 132 LYS B C 1
ATOM 2158 O O . LYS B 1 132 ? 7.027 20.828 3.039 1 97.88 132 LYS B O 1
ATOM 2163 N N . GLU B 1 133 ? 8.336 22.609 3.158 1 97.06 133 GLU B N 1
ATOM 2164 C CA . GLU B 1 133 ? 8.656 22.594 1.735 1 97.06 133 GLU B CA 1
ATOM 2165 C C . GLU B 1 133 ? 9.398 21.328 1.351 1 97.06 133 GLU B C 1
ATOM 2167 O O . GLU B 1 133 ? 9.172 20.766 0.275 1 97.06 133 GLU B O 1
ATOM 2172 N N . GLU B 1 134 ? 10.312 20.812 2.189 1 97.75 134 GLU B N 1
ATOM 2173 C CA . GLU B 1 134 ? 11.039 19.578 1.93 1 97.75 134 GLU B CA 1
ATOM 2174 C C . GLU B 1 134 ? 10.086 18.391 1.84 1 97.75 134 GLU B C 1
ATOM 2176 O O . GLU B 1 134 ? 10.297 17.469 1.041 1 97.75 134 GLU B O 1
ATOM 2181 N N . ILE B 1 135 ? 9.078 18.438 2.699 1 97.75 135 ILE B N 1
ATOM 2182 C CA . ILE B 1 135 ? 8.07 17.391 2.682 1 97.75 135 ILE B CA 1
ATOM 2183 C C . ILE B 1 135 ? 7.254 17.469 1.394 1 97.75 135 ILE B C 1
ATOM 2185 O O . ILE B 1 135 ? 7.02 16.453 0.73 1 97.75 135 ILE B O 1
ATOM 2189 N N . LEU B 1 136 ? 6.875 18.672 0.974 1 96.62 136 LEU B N 1
ATOM 2190 C CA . LEU B 1 136 ? 6.066 18.891 -0.22 1 96.62 136 LEU B CA 1
ATOM 2191 C C . LEU B 1 136 ? 6.824 18.484 -1.476 1 96.62 136 LEU B C 1
ATOM 2193 O O . LEU B 1 136 ? 6.223 18.016 -2.447 1 96.62 136 LEU B O 1
ATOM 2197 N N . ASP B 1 137 ? 8.133 18.547 -1.415 1 95.19 137 ASP B N 1
ATOM 2198 C CA . ASP B 1 137 ? 8.969 18.172 -2.553 1 95.19 137 ASP B CA 1
ATOM 2199 C C . ASP B 1 137 ? 8.898 16.672 -2.822 1 95.19 137 ASP B C 1
ATOM 2201 O O . ASP B 1 137 ? 9.086 16.234 -3.957 1 95.19 137 ASP B O 1
ATOM 2205 N N . ILE B 1 138 ? 8.594 15.906 -1.814 1 94.75 138 ILE B 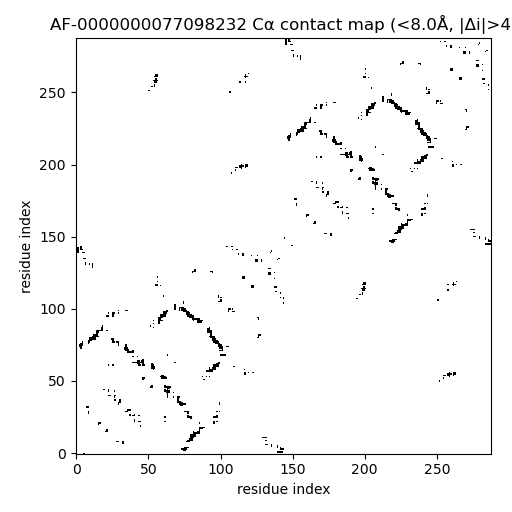N 1
ATOM 2206 C CA . ILE B 1 138 ? 8.594 14.453 -1.938 1 94.75 138 ILE B CA 1
ATOM 2207 C C . ILE B 1 138 ? 7.172 13.953 -2.164 1 94.75 138 ILE B C 1
ATOM 2209 O O . ILE B 1 138 ? 6.938 13.086 -3.01 1 94.75 138 ILE B O 1
ATOM 2213 N N . ILE B 1 139 ? 6.203 14.562 -1.418 1 92.88 139 ILE B N 1
ATOM 2214 C CA . ILE B 1 139 ? 4.84 14.039 -1.405 1 92.88 139 ILE B CA 1
ATOM 2215 C C . ILE B 1 139 ? 3.902 15.039 -2.086 1 92.88 139 ILE B C 1
ATOM 2217 O O . ILE B 1 139 ? 2.76 14.703 -2.408 1 92.88 139 ILE B O 1
ATOM 2221 N N . GLY B 1 140 ? 4.238 16.156 -2.41 1 81.69 140 GLY B N 1
ATOM 2222 C CA . GLY B 1 140 ? 3.377 17.266 -2.773 1 81.69 140 GLY B CA 1
ATOM 2223 C C . GLY B 1 140 ? 2.68 17.062 -4.105 1 81.69 140 GLY B C 1
ATOM 2224 O O . GLY B 1 140 ? 1.641 17.672 -4.363 1 81.69 140 GLY B O 1
ATOM 2225 N N . ASP B 1 141 ? 3.145 16.375 -4.91 1 79.31 141 ASP B N 1
ATOM 2226 C CA . ASP B 1 141 ? 2.553 16.25 -6.238 1 79.31 141 ASP B CA 1
ATOM 2227 C C . ASP B 1 141 ? 1.574 15.086 -6.305 1 79.31 141 ASP B C 1
ATOM 2229 O O . ASP B 1 141 ? 1.227 14.617 -7.395 1 79.31 141 ASP B O 1
ATOM 2233 N N . LEU B 1 142 ? 1.094 14.742 -5.184 1 77.81 142 LEU B N 1
ATOM 2234 C CA . LEU B 1 142 ? 0.127 13.648 -5.176 1 77.81 142 LEU B CA 1
ATOM 2235 C C . LEU B 1 142 ? -1.221 14.109 -5.719 1 77.81 142 LEU B C 1
ATOM 2237 O O . LEU B 1 142 ? -1.718 15.172 -5.332 1 77.81 142 LEU B O 1
ATOM 2241 N N . THR B 1 143 ? -1.566 13.703 -6.922 1 65.38 143 THR B N 1
ATOM 2242 C CA . THR B 1 143 ? -2.867 13.992 -7.512 1 65.38 143 THR B CA 1
ATOM 2243 C C . THR B 1 143 ? -3.734 12.742 -7.566 1 65.38 143 THR B C 1
ATOM 2245 O O . THR B 1 143 ? -3.225 11.633 -7.77 1 65.38 143 THR B O 1
ATOM 2248 N N . VAL B 1 144 ? -4.922 12.891 -7 1 64.38 144 VAL B N 1
ATOM 2249 C CA . VAL B 1 144 ? -5.875 11.812 -7.234 1 64.38 144 VAL B CA 1
ATOM 2250 C C . VAL B 1 144 ? -7.031 12.32 -8.094 1 64.38 144 VAL B C 1
ATOM 2252 O O . VAL B 1 144 ? -7.348 13.508 -8.078 1 64.38 144 VAL B O 1
#

Secondary structure (DSSP, 8-state):
--SSS-GGGEE-S---SSHHHHHHHHHHHHHHTTSB-THHHHHHHHHHHHS--EEETTEE--BPPTTGGGGBSS-EE-EEEEEEEEEETTEEEEEE--EE-GGGTHHHHHHHHHHHHT-HHHHHHHHH--SHHHHHHHHTT---/--SSS-GGGEE-S---SSHHHHHHHHHHHHHHTTSB-THHHHHHHHHHHHS--EEETTEE--BPPTTGGGGBSS-EE-EEEEEEEEEETTEEEEEE--EE-GGGTHHHHHHHHHHHHT-HHHHHHHHH--SHHHHHHHHTT---

InterPro domains:
  IPR002178 PTS EIIA type-2 domain [PF00359] (4-139)
  IPR002178 PTS EIIA type-2 domain [PS00372] (48-64)
  IPR002178 PTS EIIA type-2 domain [PS51094] (3-142)
  IPR002178 PTS EIIA type-2 domain [cd00211] (5-139)
  IPR016152 Phosphotransferase/anion transporter [G3DSA:3.40.930.10] (1-142)
  IPR016152 Phosphotransferase/anion transporter [SSF55804] (3-140)
  IPR050893 Sugar Phosphotransferase System (PTS) [PTHR30181] (6-140)

Organism: Anaerostipes caccae (strain DSM 14662 / CCUG 47493 / JCM 13470 / NCIMB 13811 / L1-92) (NCBI:txid411490)

Radius of gyration: 18.48 Å; Cα contacts (8 Å, |Δi|>4): 628; chains: 2; bounding box: 37×50×46 Å

Foldseek 3Di:
DQLADDLLQEAEADAADADLRLLQVNLVSCVVSPFFPNVFSVQLVVVCVVPNQPDDLQEGEGGGDPPRQVGTPHWYKHKYAHLVWHDRDPGTHGIYMYTDHHPPCRVVQVVLVCVQSVDNVSSVQSNPPDGSVSVCVRNVPDDD/DQLADDLLQEAEADAAAADLRLLQVNLVSCVVSPFFPNVFSVQLVVVCVVPNQPDDLQEGEGGGDPPRQVGTPHWYKHKYAHLVWHDRDPGTHGIYMYTDHHPPCRVVQVVLVCVQSVDNVSSVQSNPPPGSVSVCVRNVPDDD

Sequence (288 aa):
MNKIFNADNIVLNKRLRNKEDAIDVAGKVLVEQGYVDPKYVECMHKREEVISTYIGNNVAIPHGIDGSEKYIKESGISFIQVPEGVKYGDDTVYIVMGVAGKDGTHLDILMKLSEVICEEENIKKLKEAQTKEEILDIIGDLTVMNKIFNADNIVLNKRLRNKEDAIDVAGKVLVEQGYVDPKYVECMHKREEVISTYIGNNVAIPHGIDGSEKYIKESGISFIQVPEGVKYGDDTVYIVMGVAGKDGTHLDILMKLSEVICEEENIKKLKEAQTKEEILDIIGDLTV

Nearest PDB structures (foldseek):
  2few-assembly1_A  TM=9.521E-01  e=6.151E-15  Escherichia coli
  1a3a-assembly2_B  TM=9.454E-01  e=2.269E-14  Escherichia coli K-12
  3oxp-assembly1_B  TM=8.476E-01  e=3.175E-11  Yersinia pestis CO92
  3bjv-assembly1_A-2  TM=8.612E-01  e=5.712E-11  Streptococcus mutans UA159
  2oqt-assembly3_C  TM=8.602E-01  e=4.831E-09  Streptococcus pyogenes serotype M1

Solvent-accessible surface area (backbone atoms only — not comparable to full-atom values): 14903 Å² total; per-residue (Å²): 126,53,79,39,40,51,67,87,28,53,44,74,75,41,87,53,88,31,49,68,48,48,48,48,56,26,34,46,41,32,32,74,73,57,20,28,43,73,67,34,43,56,29,22,52,54,27,44,70,76,50,72,39,62,37,35,76,35,29,29,47,44,30,54,29,91,86,39,53,85,33,41,74,35,43,28,41,16,39,38,30,20,75,84,39,29,52,49,85,98,41,58,27,34,35,38,32,20,45,43,35,38,94,73,39,39,58,62,51,51,44,55,48,38,34,49,50,22,34,63,68,52,44,53,51,53,60,65,46,90,47,64,64,60,43,39,73,76,56,34,80,65,78,132,127,54,79,37,39,50,69,86,27,51,44,74,76,42,86,53,88,34,48,69,48,48,48,47,55,26,34,47,40,34,33,76,74,56,20,30,41,74,69,35,42,58,29,23,52,53,27,45,69,77,49,71,40,63,36,36,73,35,29,30,46,43,32,54,29,92,85,40,52,85,35,40,73,35,42,30,40,14,40,38,30,19,75,84,39,30,50,49,84,97,41,58,27,34,35,40,32,20,46,43,36,39,92,71,39,40,58,60,53,50,44,57,48,37,34,49,51,22,34,63,69,53,43,54,50,54,60,64,46,88,47,63,65,60,42,40,73,76,58,36,80,66,77,131